Protein AF-0000000066293854 (afdb_homodimer)

Sequence (196 aa):
MNIKKFQIDGIMNQIQALEYANKMMSTNWGIYTNEPGFQFCDMEFTKKLVGKDYVCPFSSPVNGMLKPALRDLYIAMNEEMIKELKRQLKVIQFGQGNMNIKKFQIDGIMNQIQALEYANKMMSTNWGIYTNEPGFQFCDMEFTKKLVGKDYVCPFSSPVNGMLKPALRDLYIAMNEEMIKELKRQLKVIQFGQGN

Organism: Enterobacteria phage T4 (NCBI:txid10665)

Foldseek 3Di:
DPPLVVLLVVLVVVLVVLVVVLVVCVVPLCVVCVVVLVVCQCDPVNCVVVVHNGDDCCDPPNPPVVSVVVSVVSNVVSVVVSVVSVVVSCCSVPVVPD/DPPLVVLLVVLVVVLVVLVVVLVVCVVPLCVVCVVVLVVCQCDPVNCVVVVHNGDDCCDPPNNPVVSVVVSVVSNVVSVVVSVVSVVVSVCSVPVVPD

InterPro domains:
  IPR059618 Bacteriophage T4 Y16C [PF26819] (1-95)

Nearest PDB structures (foldseek):
  6nct-assembly1_B  TM=2.834E-01  e=1.671E+00  Homo sapiens
  6nct-assembly1_B  TM=2.833E-01  e=1.552E+00  Homo sapiens

Structure (mmCIF, N/CA/C/O backbone):
data_AF-0000000066293854-model_v1
#
loop_
_entity.id
_entity.type
_entity.pdbx_description
1 polymer 'Uncharacterized 11.4 kDa protein in arn-motA intergenic region'
#
loop_
_atom_site.group_PDB
_atom_site.id
_atom_site.type_symbol
_atom_site.label_atom_id
_atom_site.label_alt_id
_atom_site.label_comp_id
_atom_site.label_asym_id
_atom_site.label_entity_id
_atom_site.label_seq_id
_atom_site.pdbx_PDB_ins_code
_atom_site.Cartn_x
_atom_site.Cartn_y
_atom_site.Cartn_z
_atom_site.occupancy
_atom_site.B_iso_or_equiv
_atom_site.auth_seq_id
_atom_site.auth_comp_id
_atom_site.auth_asym_id
_atom_site.auth_atom_id
_atom_site.pdbx_PDB_model_num
ATOM 1 N N . MET A 1 1 ? 11.406 31.328 8.156 1 59.72 1 MET A N 1
ATOM 2 C CA . MET A 1 1 ? 11.273 29.906 8.477 1 59.72 1 MET A CA 1
ATOM 3 C C . MET A 1 1 ? 12.43 29.094 7.891 1 59.72 1 MET A C 1
ATOM 5 O O . MET A 1 1 ? 12.812 29.312 6.738 1 59.72 1 MET A O 1
ATOM 9 N N . ASN A 1 2 ? 13.18 28.516 8.68 1 85.06 2 ASN A N 1
ATOM 10 C CA . ASN A 1 2 ? 14.383 27.781 8.328 1 85.06 2 ASN A CA 1
ATOM 11 C C . ASN A 1 2 ? 14.07 26.578 7.438 1 85.06 2 ASN A C 1
ATOM 13 O O . ASN A 1 2 ? 13.227 25.75 7.781 1 85.06 2 ASN A O 1
ATOM 17 N N . ILE A 1 3 ? 14.422 26.688 6.191 1 87.62 3 ILE A N 1
ATOM 18 C CA . ILE A 1 3 ? 14.164 25.703 5.152 1 87.62 3 ILE A CA 1
ATOM 19 C C . ILE A 1 3 ? 14.414 24.297 5.707 1 87.62 3 ILE A C 1
ATOM 21 O O . ILE A 1 3 ? 13.695 23.344 5.371 1 87.62 3 ILE A O 1
ATOM 25 N N . LYS A 1 4 ? 15.344 24.219 6.527 1 89.38 4 LYS A N 1
ATOM 26 C CA . LYS A 1 4 ? 15.664 22.938 7.117 1 89.38 4 LYS A CA 1
ATOM 27 C C . LYS A 1 4 ? 14.539 22.438 8.023 1 89.38 4 LYS A C 1
ATOM 29 O O . LYS A 1 4 ? 14.156 21.266 7.969 1 89.38 4 LYS A O 1
ATOM 34 N N . LYS A 1 5 ? 14.117 23.234 8.828 1 92.25 5 LYS A N 1
ATOM 35 C CA . LYS A 1 5 ? 13.016 22.875 9.719 1 92.25 5 LYS A CA 1
ATOM 36 C C . LYS A 1 5 ? 11.766 22.5 8.93 1 92.25 5 LYS A C 1
ATOM 38 O O . LYS A 1 5 ? 11.055 21.562 9.297 1 92.25 5 LYS A O 1
ATOM 43 N N . PHE A 1 6 ? 11.523 23.266 7.883 1 93.44 6 PHE A N 1
ATOM 44 C CA . PHE A 1 6 ? 10.367 23 7.039 1 93.44 6 PHE A CA 1
ATOM 45 C C . PHE A 1 6 ? 10.469 21.609 6.418 1 93.44 6 PHE A C 1
ATOM 47 O O . PHE A 1 6 ? 9.477 20.875 6.375 1 93.44 6 PHE A O 1
ATOM 54 N N . GLN A 1 7 ? 11.641 21.203 5.91 1 94.19 7 GLN A N 1
ATOM 55 C CA . GLN A 1 7 ? 11.867 19.891 5.32 1 94.19 7 GLN A CA 1
ATOM 56 C C . GLN A 1 7 ? 11.68 18.781 6.355 1 94.19 7 GLN A C 1
ATOM 58 O O . GLN A 1 7 ? 11.039 17.766 6.078 1 94.19 7 GLN A O 1
ATOM 63 N N . ILE A 1 8 ? 12.172 19.016 7.488 1 96.19 8 ILE A N 1
ATOM 64 C CA . ILE A 1 8 ? 12.07 18.047 8.57 1 96.19 8 ILE A CA 1
ATOM 65 C C . ILE A 1 8 ? 10.602 17.859 8.953 1 96.19 8 ILE A C 1
ATOM 67 O O . ILE A 1 8 ? 10.125 16.734 9.086 1 96.19 8 ILE A O 1
ATOM 71 N N . ASP A 1 9 ? 9.898 18.938 9.078 1 95.69 9 ASP A N 1
ATOM 72 C CA . ASP A 1 9 ? 8.484 18.859 9.438 1 95.69 9 ASP A CA 1
ATOM 73 C C . ASP A 1 9 ? 7.688 18.125 8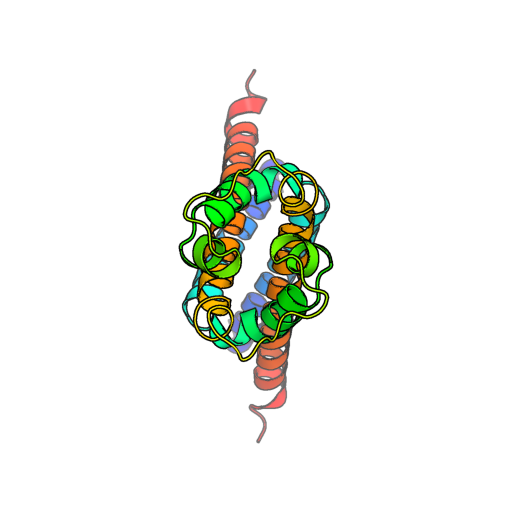.375 1 95.69 9 ASP A C 1
ATOM 75 O O . ASP A 1 9 ? 6.785 17.344 8.695 1 95.69 9 ASP A O 1
ATOM 79 N N . GLY A 1 10 ? 8 18.359 7.148 1 96.38 10 GLY A N 1
ATOM 80 C CA . GLY A 1 10 ? 7.332 17.688 6.051 1 96.38 10 GLY A CA 1
ATOM 81 C C . GLY A 1 10 ? 7.523 16.188 6.074 1 96.38 10 GLY A C 1
ATOM 82 O O . GLY A 1 10 ? 6.566 15.422 5.898 1 96.38 10 GLY A O 1
ATOM 83 N N . ILE A 1 11 ? 8.758 15.828 6.328 1 97.88 11 ILE A N 1
ATOM 84 C CA . ILE A 1 11 ? 9.07 14.406 6.355 1 97.88 11 ILE A CA 1
ATOM 85 C C . ILE A 1 11 ? 8.406 13.75 7.57 1 97.88 11 ILE A C 1
ATOM 87 O O . ILE A 1 11 ? 7.828 12.672 7.461 1 97.88 11 ILE A O 1
ATOM 91 N N . MET A 1 12 ? 8.461 14.406 8.688 1 98.12 12 MET A N 1
ATOM 92 C CA . MET A 1 12 ? 7.859 13.867 9.898 1 98.12 12 MET A CA 1
ATOM 93 C C . MET A 1 12 ? 6.348 13.719 9.742 1 98.12 12 MET A C 1
ATOM 95 O O . MET A 1 12 ? 5.766 12.727 10.18 1 98.12 12 MET A O 1
ATOM 99 N N . ASN A 1 13 ? 5.777 14.719 9.125 1 97.81 13 ASN A N 1
ATOM 100 C CA . ASN A 1 13 ? 4.344 14.641 8.867 1 97.81 13 ASN A CA 1
ATOM 101 C C . ASN A 1 13 ? 4 13.477 7.945 1 97.81 13 ASN A C 1
ATOM 103 O O . ASN A 1 13 ? 2.986 12.805 8.141 1 97.81 13 ASN A O 1
ATOM 107 N N . GLN A 1 14 ? 4.824 13.25 6.961 1 98.75 14 GLN A N 1
ATOM 108 C CA . GLN A 1 14 ? 4.598 12.141 6.039 1 98.75 14 GLN A CA 1
ATOM 109 C C . GLN A 1 14 ? 4.719 10.797 6.75 1 98.75 14 GLN A C 1
ATOM 111 O O . GLN A 1 14 ? 3.939 9.883 6.492 1 98.75 14 GLN A O 1
ATOM 116 N N . ILE A 1 15 ? 5.668 10.672 7.57 1 98.81 15 ILE A N 1
ATOM 117 C CA . ILE A 1 15 ? 5.836 9.445 8.336 1 98.81 15 ILE A CA 1
ATOM 118 C C . ILE A 1 15 ? 4.594 9.188 9.188 1 98.81 15 ILE A C 1
ATOM 120 O O . ILE A 1 15 ? 4.051 8.078 9.188 1 98.81 15 ILE A O 1
ATOM 124 N N . GLN A 1 16 ? 4.137 10.188 9.82 1 98.75 16 GLN A N 1
ATOM 125 C CA . GLN A 1 16 ? 2.949 10.047 10.656 1 98.75 16 GLN A CA 1
ATOM 126 C C . GLN A 1 16 ? 1.733 9.656 9.82 1 98.75 16 GLN A C 1
ATOM 128 O O . GLN A 1 16 ? 0.91 8.844 10.258 1 98.75 16 GLN A O 1
ATOM 133 N N . ALA A 1 17 ? 1.596 10.211 8.719 1 98.81 17 ALA A N 1
ATOM 134 C CA . ALA A 1 17 ? 0.469 9.914 7.836 1 98.81 17 ALA A CA 1
ATOM 135 C C . ALA A 1 17 ? 0.518 8.461 7.355 1 98.81 17 ALA A C 1
ATOM 137 O O . ALA A 1 17 ? -0.52 7.809 7.234 1 98.81 17 ALA A O 1
ATOM 138 N N . LEU A 1 18 ? 1.734 8.016 7.035 1 98.94 18 LEU A N 1
ATOM 139 C CA . LEU A 1 18 ? 1.87 6.629 6.609 1 98.94 18 LEU A CA 1
ATOM 140 C C . LEU A 1 18 ? 1.553 5.676 7.754 1 98.94 18 LEU A C 1
ATOM 142 O O . LEU A 1 18 ? 0.953 4.617 7.539 1 98.94 18 LEU A O 1
ATOM 146 N N . GLU A 1 19 ? 1.934 6.055 8.922 1 98.88 19 GLU A N 1
ATOM 147 C CA . GLU A 1 19 ? 1.576 5.25 10.086 1 98.88 19 GLU A CA 1
ATOM 148 C C . GLU A 1 19 ? 0.064 5.219 10.289 1 98.88 19 GLU A C 1
ATOM 150 O O . GLU A 1 19 ? -0.499 4.176 10.641 1 98.88 19 GLU A O 1
ATOM 155 N N . TYR A 1 20 ? -0.528 6.324 10.133 1 98.75 20 TYR A N 1
ATOM 156 C CA . TYR A 1 20 ? -1.981 6.355 10.25 1 98.75 20 TYR A CA 1
ATOM 157 C C . TYR A 1 20 ? -2.633 5.539 9.141 1 98.75 20 TYR A C 1
ATOM 159 O O . TYR A 1 20 ? -3.641 4.867 9.367 1 98.75 20 TYR A O 1
ATOM 167 N N . ALA A 1 21 ? -2.096 5.566 7.922 1 98.88 21 ALA A N 1
ATOM 168 C CA . ALA A 1 21 ? -2.605 4.738 6.832 1 98.88 21 ALA A CA 1
ATOM 169 C C . ALA A 1 21 ? -2.516 3.256 7.176 1 98.88 21 ALA A C 1
ATOM 171 O O . ALA A 1 21 ? -3.412 2.479 6.844 1 98.88 21 ALA A O 1
ATOM 172 N N . ASN A 1 22 ? -1.422 2.875 7.812 1 98.94 22 ASN A N 1
ATOM 173 C CA . ASN A 1 22 ? -1.305 1.5 8.289 1 98.94 22 ASN A CA 1
ATOM 174 C C . ASN A 1 22 ? -2.434 1.139 9.25 1 98.94 22 ASN A C 1
ATOM 176 O O . ASN A 1 22 ? -2.984 0.038 9.18 1 98.94 22 ASN A O 1
ATOM 180 N N . LYS A 1 23 ? -2.73 2.059 10.141 1 98.81 23 LYS A N 1
ATOM 181 C CA . LYS A 1 23 ? -3.828 1.835 11.078 1 98.81 23 LYS A CA 1
ATOM 182 C C . LYS A 1 23 ? -5.16 1.714 10.344 1 98.81 23 LYS A C 1
ATOM 184 O O . LYS A 1 23 ? -5.965 0.829 10.648 1 98.81 23 LYS A O 1
ATOM 189 N N . MET A 1 24 ? -5.414 2.627 9.383 1 98.44 24 MET A N 1
ATOM 190 C CA . MET A 1 24 ? -6.625 2.545 8.57 1 98.44 24 MET A CA 1
ATOM 191 C C . MET A 1 24 ? -6.73 1.184 7.891 1 98.44 24 MET A C 1
ATOM 193 O O . MET A 1 24 ? -7.781 0.539 7.941 1 98.44 24 MET A O 1
ATOM 197 N N . MET A 1 25 ? -5.625 0.772 7.309 1 98.81 25 MET A N 1
ATOM 198 C CA . MET A 1 25 ? -5.602 -0.505 6.598 1 98.81 25 MET A CA 1
ATOM 199 C C . MET A 1 25 ? -5.859 -1.663 7.559 1 98.81 25 MET A C 1
ATOM 201 O O . MET A 1 25 ? -6.672 -2.545 7.27 1 98.81 25 MET A O 1
ATOM 205 N N . SER A 1 26 ? -5.266 -1.638 8.688 1 98.56 26 SER A N 1
ATOM 206 C CA . SER A 1 26 ? -5.402 -2.727 9.648 1 98.56 26 SER A CA 1
ATOM 207 C C . SER A 1 26 ? -6.84 -2.852 10.141 1 98.56 26 SER A C 1
ATOM 209 O O . SER A 1 26 ? -7.324 -3.959 10.383 1 98.56 26 SER A O 1
ATOM 211 N N . THR A 1 27 ? -7.496 -1.746 10.188 1 97.81 27 THR A N 1
ATOM 212 C CA . THR A 1 27 ? -8.82 -1.734 10.797 1 97.81 27 THR A CA 1
ATOM 213 C C . THR A 1 27 ? -9.898 -2.041 9.758 1 97.81 27 THR A C 1
ATOM 215 O O . THR A 1 27 ? -10.914 -2.66 10.078 1 97.81 27 THR A O 1
ATOM 218 N N . ASN A 1 28 ? -9.688 -1.622 8.547 1 97.81 28 ASN A N 1
ATOM 219 C CA . ASN A 1 28 ? -10.734 -1.753 7.531 1 97.81 28 ASN A CA 1
ATOM 220 C C . ASN A 1 28 ? -10.172 -2.299 6.219 1 97.81 28 ASN A C 1
ATOM 222 O O . ASN A 1 28 ? -10.469 -1.765 5.148 1 97.81 28 ASN A O 1
ATOM 226 N N . TRP A 1 29 ? -9.344 -3.311 6.359 1 97.94 29 TRP A N 1
ATOM 227 C CA . TRP A 1 29 ? -8.672 -3.861 5.188 1 97.94 29 TRP A CA 1
ATOM 228 C C . TRP A 1 29 ? -9.68 -4.406 4.184 1 97.94 29 TRP A C 1
ATOM 230 O O . TRP A 1 29 ? -9.445 -4.348 2.971 1 97.94 29 TRP A O 1
ATOM 240 N N . GLY A 1 30 ? -10.789 -5.004 4.633 1 97.5 30 GLY A N 1
ATOM 241 C CA . GLY A 1 30 ? -11.797 -5.547 3.734 1 97.5 30 GLY A CA 1
ATOM 242 C C . GLY A 1 30 ? -12.305 -4.535 2.727 1 97.5 30 GLY A C 1
ATOM 243 O O . GLY A 1 30 ? -12.562 -4.875 1.57 1 97.5 30 GLY A O 1
ATOM 244 N N . ILE A 1 31 ? -12.406 -3.318 3.133 1 97.88 31 ILE A N 1
ATOM 245 C CA . ILE A 1 31 ? -12.914 -2.24 2.291 1 97.88 31 ILE A CA 1
ATOM 246 C C . ILE A 1 31 ? -11.82 -1.772 1.337 1 97.88 31 ILE A C 1
ATOM 248 O O . ILE A 1 31 ? -12.039 -1.671 0.128 1 97.88 31 ILE A O 1
ATOM 252 N N . TYR A 1 32 ? -10.641 -1.615 1.793 1 98.62 32 TYR A N 1
ATOM 253 C CA . TYR A 1 32 ? -9.578 -0.956 1.039 1 98.62 32 TYR A CA 1
ATOM 254 C C . TYR A 1 32 ? -8.938 -1.92 0.052 1 98.62 32 TYR A C 1
ATOM 256 O O . TYR A 1 32 ? -8.289 -1.494 -0.908 1 98.62 32 TYR A O 1
ATOM 264 N N . THR A 1 33 ? -9.148 -3.227 0.315 1 98.81 33 THR A N 1
ATOM 265 C CA . THR A 1 33 ? -8.508 -4.203 -0.556 1 98.81 33 THR A CA 1
ATOM 266 C C . THR A 1 33 ? -9.516 -4.828 -1.509 1 98.81 33 THR A C 1
ATOM 268 O O . THR A 1 33 ? -9.156 -5.645 -2.361 1 98.81 33 THR A O 1
ATOM 271 N N . ASN A 1 34 ? -10.742 -4.363 -1.417 1 98.5 34 ASN A N 1
ATOM 272 C CA . ASN A 1 34 ? -11.773 -5.016 -2.223 1 98.5 34 ASN A CA 1
ATOM 273 C C . ASN A 1 34 ? -11.516 -4.828 -3.715 1 98.5 34 ASN A C 1
ATOM 275 O O . ASN A 1 34 ? -11.258 -5.793 -4.434 1 98.5 34 ASN A O 1
ATOM 279 N N . GLU A 1 35 ? -11.547 -3.611 -4.168 1 98.5 35 GLU A N 1
ATOM 280 C CA . GLU A 1 35 ? -11.312 -3.34 -5.582 1 98.5 35 GLU A CA 1
ATOM 281 C C . GLU A 1 35 ? -9.906 -3.756 -6 1 98.5 35 GLU A C 1
ATOM 283 O O . GLU A 1 35 ? -9.727 -4.395 -7.043 1 98.5 35 GLU A O 1
ATOM 288 N N . PRO A 1 36 ? -8.906 -3.514 -5.234 1 98.88 36 PRO A N 1
ATOM 289 C CA . PRO A 1 36 ? -7.562 -3.992 -5.566 1 98.88 36 PRO A CA 1
ATOM 290 C C . PRO A 1 36 ? -7.484 -5.512 -5.66 1 98.88 36 PRO A C 1
ATOM 292 O O . PRO A 1 36 ? -6.703 -6.047 -6.449 1 98.88 36 PRO A O 1
ATOM 295 N N . GLY A 1 37 ? -8.25 -6.18 -4.844 1 98.75 37 GLY A N 1
ATOM 296 C CA . GLY A 1 37 ? -8.312 -7.625 -4.969 1 98.75 37 GLY A CA 1
ATOM 297 C C . GLY A 1 37 ? -8.797 -8.086 -6.332 1 98.75 37 GLY A C 1
ATOM 298 O O . GLY A 1 37 ? -8.219 -9 -6.922 1 98.75 37 GLY A O 1
ATOM 299 N N . PHE A 1 38 ? -9.867 -7.461 -6.773 1 98.75 38 PHE A N 1
ATOM 300 C CA . PHE A 1 38 ? -10.359 -7.781 -8.109 1 98.75 38 PHE A CA 1
ATOM 301 C C . PHE A 1 38 ? -9.312 -7.438 -9.164 1 98.75 38 PHE A C 1
ATOM 303 O O . PHE A 1 38 ? -9.148 -8.172 -10.141 1 98.75 38 PHE A O 1
ATOM 310 N N . GLN A 1 39 ? -8.656 -6.352 -9 1 98.88 39 GLN A N 1
ATOM 311 C CA . GLN A 1 39 ? -7.594 -5.961 -9.922 1 98.88 39 GLN A CA 1
ATOM 312 C C . GLN A 1 39 ? -6.484 -7.008 -9.961 1 98.88 39 GLN A C 1
ATOM 314 O O . GLN A 1 39 ? -5.984 -7.352 -11.039 1 98.88 39 GLN A O 1
ATOM 319 N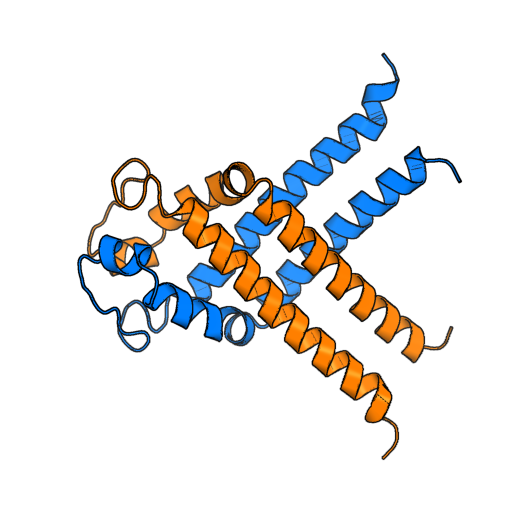 N . PHE A 1 40 ? -6.098 -7.504 -8.789 1 98.88 40 PHE A N 1
ATOM 320 C CA . PHE A 1 40 ? -5.078 -8.539 -8.711 1 98.88 40 PHE A CA 1
ATOM 321 C C . PHE A 1 40 ? -5.441 -9.734 -9.586 1 98.88 40 PHE A C 1
ATOM 323 O O . PHE A 1 40 ? -4.598 -10.258 -10.312 1 98.88 40 PHE A O 1
ATOM 330 N N . CYS A 1 41 ? -6.695 -10.109 -9.539 1 98.81 41 CYS A N 1
ATOM 331 C CA . CYS A 1 41 ? -7.137 -11.289 -10.273 1 98.81 41 CYS A CA 1
ATOM 332 C C . CYS A 1 41 ? -7.109 -11.031 -11.781 1 98.81 41 CYS A C 1
ATOM 334 O O . CYS A 1 41 ? -6.977 -11.969 -12.57 1 98.81 41 CYS A O 1
ATOM 336 N N . ASP A 1 42 ? -7.195 -9.82 -12.133 1 98.56 42 ASP A N 1
ATOM 337 C CA . ASP A 1 42 ? -7.297 -9.477 -13.547 1 98.56 42 ASP A CA 1
ATOM 338 C C . ASP A 1 42 ? -5.934 -9.125 -14.133 1 98.56 42 ASP A C 1
ATOM 340 O O . ASP A 1 42 ? -5.793 -8.953 -15.344 1 98.56 42 ASP A O 1
ATOM 344 N N . MET A 1 43 ? -4.961 -9.094 -13.359 1 98.62 43 MET A N 1
ATOM 345 C CA . MET A 1 43 ? -3.637 -8.68 -13.82 1 98.62 43 MET A CA 1
ATOM 346 C C . MET A 1 43 ? -2.994 -9.773 -14.672 1 98.62 43 MET A C 1
ATOM 348 O O . MET A 1 43 ? -3.133 -10.961 -14.375 1 98.62 43 MET A O 1
ATOM 352 N N . GLU A 1 44 ? -2.234 -9.266 -15.641 1 98.38 44 GLU A N 1
ATOM 353 C CA . GLU A 1 44 ? -1.434 -10.195 -16.438 1 98.38 44 GLU A CA 1
ATOM 354 C C . GLU A 1 44 ? -0.473 -10.992 -15.547 1 98.38 44 GLU A C 1
ATOM 356 O O . GLU A 1 44 ? -0.295 -12.195 -15.734 1 98.38 44 GLU A O 1
ATOM 361 N N . PHE A 1 45 ? 0.078 -10.383 -14.578 1 98.75 45 PHE A N 1
ATOM 362 C CA . PHE A 1 45 ? 0.983 -11.039 -13.648 1 98.75 45 PHE A CA 1
ATOM 363 C C . PHE A 1 45 ? 0.316 -12.25 -13.008 1 98.75 45 PHE A C 1
ATOM 365 O O . PHE A 1 45 ? 0.889 -13.344 -12.992 1 98.75 45 PHE A O 1
ATOM 372 N N . THR A 1 46 ? -0.871 -11.992 -12.508 1 98.75 46 THR A N 1
ATOM 373 C CA . THR A 1 46 ? -1.547 -13.055 -11.766 1 98.75 46 THR A CA 1
ATOM 374 C C . THR A 1 46 ? -1.884 -14.227 -12.68 1 98.75 46 THR A C 1
ATOM 376 O O . THR A 1 46 ? -1.705 -15.383 -12.305 1 98.75 46 THR A O 1
ATOM 379 N N . LYS A 1 47 ? -2.361 -13.867 -13.852 1 98.44 47 LYS A N 1
ATOM 380 C CA . LYS A 1 47 ? -2.705 -14.914 -14.812 1 98.44 47 LYS A CA 1
ATOM 381 C C . LYS A 1 47 ? -1.48 -15.742 -15.18 1 98.44 47 LYS A C 1
ATOM 383 O O . LYS A 1 47 ? -1.543 -16.969 -15.203 1 98.44 47 LYS A O 1
ATOM 388 N N . LYS A 1 48 ? -0.373 -15.117 -15.391 1 98.31 48 LYS A N 1
ATOM 389 C CA . LYS A 1 48 ? 0.862 -15.82 -15.711 1 98.31 48 LYS A CA 1
ATOM 390 C C . LYS A 1 48 ? 1.363 -16.625 -14.516 1 98.31 48 LYS A C 1
ATOM 392 O O . LYS A 1 48 ? 1.898 -17.719 -14.672 1 98.31 48 LYS A O 1
ATOM 397 N N . LEU A 1 49 ? 1.224 -16.062 -13.383 1 98.06 49 LEU A N 1
ATOM 398 C CA . LEU A 1 49 ? 1.683 -16.703 -12.156 1 98.06 49 LEU A CA 1
ATOM 399 C C . LEU A 1 49 ? 0.961 -18.031 -11.945 1 98.06 49 LEU A C 1
ATOM 401 O O . LEU A 1 49 ? 1.583 -19.031 -11.562 1 98.06 49 LEU A O 1
ATOM 405 N N . VAL A 1 50 ? -0.355 -18 -12.219 1 97.25 50 VAL A N 1
ATOM 406 C CA . VAL A 1 50 ? -1.162 -19.188 -11.961 1 97.25 50 VAL A CA 1
ATOM 407 C C . VAL A 1 50 ? -1.186 -20.078 -13.211 1 97.25 50 VAL A C 1
ATOM 409 O O . VAL A 1 50 ? -1.585 -21.25 -13.141 1 97.25 50 VAL A O 1
ATOM 412 N N . GLY A 1 51 ? -0.813 -19.562 -14.367 1 96.38 51 GLY A N 1
ATOM 413 C CA . GLY A 1 51 ? -0.829 -20.312 -15.617 1 96.38 51 GLY A CA 1
ATOM 414 C C . GLY A 1 51 ? -2.219 -20.453 -16.219 1 96.38 51 GLY A C 1
ATOM 415 O O . GLY A 1 51 ? -2.543 -21.484 -16.812 1 96.38 51 GLY A O 1
ATOM 416 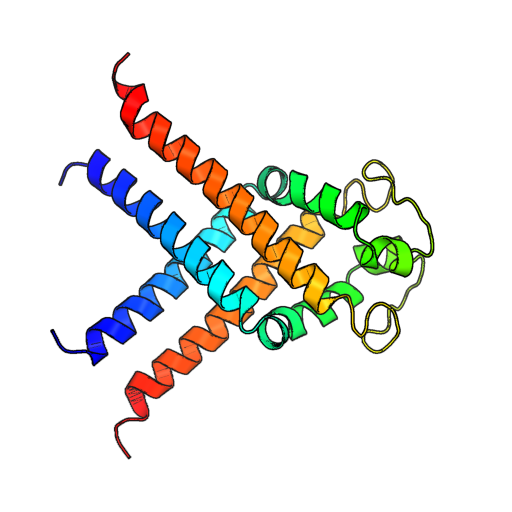N N . LYS A 1 52 ? -3.111 -19.516 -15.922 1 97 52 LYS A N 1
ATOM 417 C CA . LYS A 1 52 ? -4.48 -19.5 -16.422 1 97 52 LYS A CA 1
ATOM 418 C C . LYS A 1 52 ? -4.859 -18.125 -16.969 1 97 52 LYS A C 1
ATOM 420 O O . LYS A 1 52 ? -4.332 -17.109 -16.531 1 97 52 LYS A O 1
ATOM 425 N N . ASP A 1 53 ? -5.836 -18.109 -17.828 1 97.06 53 ASP A N 1
ATOM 426 C CA . ASP A 1 53 ? -6.273 -16.859 -18.422 1 97.06 53 ASP A CA 1
ATOM 427 C C . ASP A 1 53 ? -7.312 -16.156 -17.547 1 97.06 53 ASP A C 1
ATOM 429 O O . ASP A 1 53 ? -7.656 -15 -17.781 1 97.06 53 ASP A O 1
ATOM 433 N N . TYR A 1 54 ? -7.762 -16.891 -16.641 1 97.56 54 TYR A N 1
ATOM 434 C CA . TYR A 1 54 ? -8.789 -16.359 -15.742 1 97.56 54 TYR A CA 1
ATOM 435 C C . TYR A 1 54 ? -8.539 -16.812 -14.305 1 97.56 54 TYR A C 1
ATOM 437 O O . TYR A 1 54 ? -8.266 -18 -14.055 1 97.56 54 TYR A O 1
ATOM 445 N N . VAL A 1 55 ? -8.508 -15.867 -13.438 1 97.62 55 VAL A N 1
ATOM 446 C CA . VAL A 1 55 ? -8.422 -16.141 -12 1 97.62 55 VAL A CA 1
ATOM 447 C C . VAL A 1 55 ? -9.719 -15.703 -11.312 1 97.62 55 VAL A C 1
ATOM 449 O O . VAL A 1 55 ? -10.047 -14.516 -11.281 1 97.62 55 VAL A O 1
ATOM 452 N N . CYS A 1 56 ? -10.445 -16.594 -10.742 1 97.75 56 CYS A N 1
ATOM 453 C CA . CYS A 1 56 ? -11.734 -16.312 -10.125 1 97.75 56 CYS A CA 1
ATOM 454 C C . CYS A 1 56 ? -11.555 -15.68 -8.75 1 97.75 56 CYS A C 1
ATOM 456 O O . CYS A 1 56 ? -10.953 -16.281 -7.855 1 97.75 56 CYS A O 1
ATOM 458 N N . PRO A 1 57 ? -12.102 -14.508 -8.562 1 97.62 57 PRO A N 1
ATOM 459 C CA . PRO A 1 57 ? -11.922 -13.836 -7.27 1 97.62 57 PRO A CA 1
ATOM 460 C C . PRO A 1 57 ? -12.734 -14.492 -6.152 1 97.62 57 PRO A C 1
ATOM 462 O O . PRO A 1 57 ? -12.539 -14.172 -4.977 1 97.62 57 PRO A O 1
ATOM 465 N N . PHE A 1 58 ? -13.562 -15.391 -6.492 1 97.75 58 PHE A N 1
ATOM 466 C CA . PHE A 1 58 ? -14.508 -15.93 -5.52 1 97.75 58 PHE A CA 1
ATOM 467 C C . PHE A 1 58 ? -14.133 -17.344 -5.121 1 97.75 58 PHE A C 1
ATOM 469 O O . PHE A 1 58 ? -14.828 -17.984 -4.32 1 97.75 58 PHE A O 1
ATOM 476 N N . SER A 1 59 ? -13.023 -17.812 -5.688 1 96.69 59 SER A N 1
ATOM 477 C CA . SER A 1 59 ? -12.602 -19.172 -5.375 1 96.69 59 SER A CA 1
ATOM 478 C C . SER A 1 59 ? -11.383 -19.172 -4.453 1 96.69 59 SER A C 1
ATOM 480 O O . SER A 1 59 ? -10.625 -18.203 -4.422 1 96.69 59 SER A O 1
ATOM 482 N N . SER A 1 60 ? -11.242 -20.406 -3.787 1 95.56 60 SER A N 1
ATOM 483 C CA . SER A 1 60 ? -10.047 -20.578 -2.969 1 95.56 60 SER A CA 1
ATOM 484 C C . SER A 1 60 ? -8.82 -20.844 -3.834 1 95.56 60 SER A C 1
ATOM 486 O O . SER A 1 60 ? -8.906 -21.531 -4.852 1 95.56 60 SER A O 1
ATOM 488 N N . PRO A 1 61 ? -7.66 -20.172 -3.395 1 97.62 61 PRO A N 1
ATOM 489 C CA . PRO A 1 61 ? -7.398 -19.453 -2.145 1 97.62 61 PRO A CA 1
ATOM 490 C C . PRO A 1 61 ? -7.645 -17.953 -2.266 1 97.62 61 PRO A C 1
ATOM 492 O O . PRO A 1 61 ? -7.516 -17.219 -1.28 1 97.62 61 PRO A O 1
ATOM 495 N N . VAL A 1 62 ? -8.055 -17.531 -3.422 1 97.75 62 VAL A N 1
ATOM 496 C CA . VAL A 1 62 ? -8.25 -16.109 -3.621 1 97.75 62 VAL A CA 1
ATOM 497 C C . VAL A 1 62 ? -9.273 -15.578 -2.617 1 97.75 62 VAL A C 1
ATOM 499 O O . VAL A 1 62 ? -8.977 -14.656 -1.852 1 97.75 62 VAL A O 1
ATOM 502 N N . ASN A 1 63 ? -10.375 -16.219 -2.754 1 96.44 63 ASN A N 1
ATOM 503 C CA . ASN A 1 63 ? -11.383 -15.875 -1.757 1 96.44 63 ASN A CA 1
ATOM 504 C C . ASN A 1 63 ? -10.938 -16.266 -0.35 1 96.44 63 ASN A C 1
ATOM 506 O O . ASN A 1 63 ? -10.602 -17.422 -0.1 1 96.44 63 ASN A O 1
ATOM 510 N N . GLY A 1 64 ? -10.82 -15.344 0.535 1 96.12 64 GLY A N 1
ATOM 511 C CA . GLY A 1 64 ? -10.453 -15.641 1.91 1 96.12 64 GLY A CA 1
ATOM 512 C C . GLY A 1 64 ? -9.039 -15.234 2.254 1 96.12 64 GLY A C 1
ATOM 513 O O . GLY A 1 64 ? -8.75 -14.867 3.395 1 96.12 64 GLY A O 1
ATOM 514 N N . MET A 1 65 ? -8.047 -15.266 1.319 1 98.5 65 MET A N 1
ATOM 515 C CA . MET A 1 65 ? -6.652 -15.07 1.713 1 98.5 65 MET A CA 1
ATOM 516 C C . MET A 1 65 ? -6.051 -13.859 1.007 1 98.5 65 MET A C 1
ATOM 518 O O . MET A 1 65 ? -5.062 -13.297 1.473 1 98.5 65 MET A O 1
ATOM 522 N N . LEU A 1 66 ? -6.645 -13.516 -0.141 1 98.69 66 LEU A N 1
ATOM 523 C CA . LEU A 1 66 ? -6.035 -12.461 -0.949 1 98.69 66 LEU A CA 1
ATOM 524 C C . LEU A 1 66 ? -6.098 -11.117 -0.23 1 98.69 66 LEU A C 1
ATOM 526 O O . LEU A 1 66 ? -5.094 -10.406 -0.149 1 98.69 66 LEU A O 1
ATOM 530 N N . L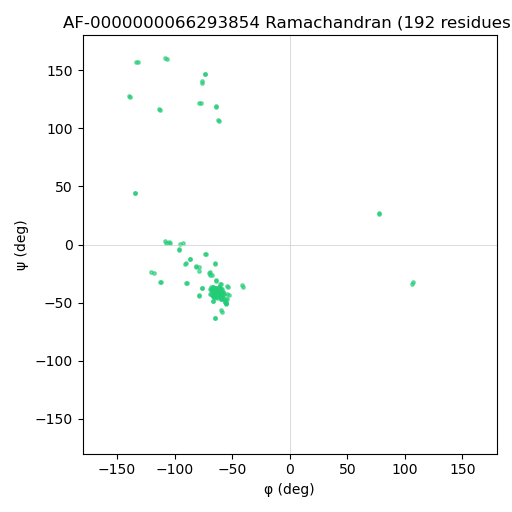YS A 1 67 ? -7.281 -10.836 0.355 1 98.56 67 LYS A N 1
ATOM 531 C CA . LYS A 1 67 ? -7.449 -9.516 0.954 1 98.56 67 LYS A CA 1
ATOM 532 C C . LYS A 1 67 ? -6.543 -9.336 2.17 1 98.56 67 LYS A C 1
ATOM 534 O O . LYS A 1 67 ? -5.84 -8.336 2.289 1 98.56 67 LYS A O 1
ATOM 539 N N . PRO A 1 68 ? -6.434 -10.297 3.061 1 98.56 68 PRO A N 1
ATOM 540 C CA . PRO A 1 68 ? -5.441 -10.188 4.133 1 98.56 68 PRO A CA 1
ATOM 541 C C . PRO A 1 68 ? -4.012 -10.102 3.607 1 98.56 68 PRO A C 1
ATOM 543 O O . PRO A 1 68 ? -3.176 -9.398 4.188 1 98.56 68 PRO A O 1
ATOM 546 N N . ALA A 1 69 ? -3.678 -10.812 2.553 1 98.81 69 ALA A N 1
ATOM 547 C CA . ALA A 1 69 ? -2.344 -10.75 1.958 1 98.81 69 ALA A CA 1
ATOM 548 C C . ALA A 1 69 ? -2.031 -9.344 1.452 1 98.81 69 ALA A C 1
ATOM 550 O O . ALA A 1 69 ? -0.929 -8.836 1.666 1 98.81 69 ALA A O 1
ATOM 551 N N . LEU A 1 70 ? -3.047 -8.773 0.786 1 98.94 70 LEU A N 1
ATOM 552 C CA . LEU A 1 70 ? -2.867 -7.418 0.286 1 98.94 70 LEU A CA 1
ATOM 553 C C . LEU A 1 70 ? -2.686 -6.434 1.437 1 98.94 70 LEU A C 1
ATOM 555 O O . LEU A 1 70 ? -1.883 -5.504 1.344 1 98.94 70 LEU A O 1
ATOM 559 N N . ARG A 1 71 ? -3.422 -6.629 2.518 1 98.94 71 ARG A N 1
ATOM 560 C CA . ARG A 1 71 ? -3.248 -5.82 3.721 1 98.94 71 ARG A CA 1
ATOM 561 C C . ARG A 1 71 ? -1.802 -5.863 4.203 1 98.94 71 ARG A C 1
ATOM 563 O O . ARG A 1 71 ? -1.193 -4.82 4.453 1 98.94 71 ARG A O 1
ATOM 570 N N . ASP A 1 72 ? -1.315 -7.012 4.34 1 98.94 72 ASP A N 1
ATOM 571 C CA . ASP A 1 72 ? 0.032 -7.195 4.871 1 98.94 72 ASP A CA 1
ATOM 572 C C . ASP A 1 72 ? 1.076 -6.578 3.941 1 98.94 72 ASP A C 1
ATOM 574 O O . ASP A 1 72 ? 2.047 -5.977 4.402 1 98.94 72 ASP A O 1
ATOM 578 N N . LEU A 1 73 ? 0.86 -6.773 2.678 1 98.94 73 LEU A N 1
ATOM 579 C CA . LEU A 1 73 ? 1.804 -6.227 1.707 1 98.94 73 LEU A CA 1
ATOM 580 C C . LEU A 1 73 ? 1.759 -4.703 1.701 1 98.94 73 LEU A C 1
ATOM 582 O O . LEU A 1 73 ? 2.797 -4.047 1.582 1 98.94 73 LEU A O 1
ATOM 586 N N . TYR A 1 74 ? 0.563 -4.094 1.823 1 98.94 74 TYR A N 1
ATOM 587 C CA . TYR A 1 74 ? 0.417 -2.646 1.918 1 98.94 74 TYR A CA 1
ATOM 588 C C . TYR A 1 74 ? 1.203 -2.094 3.102 1 98.94 74 TYR A C 1
ATOM 590 O O . TYR A 1 74 ? 1.94 -1.116 2.965 1 98.94 74 TYR A O 1
ATOM 598 N N . ILE A 1 75 ? 1.054 -2.725 4.215 1 98.94 75 ILE A N 1
ATOM 599 C CA . ILE A 1 75 ? 1.729 -2.289 5.434 1 98.94 75 ILE A CA 1
ATOM 600 C C . ILE A 1 75 ? 3.24 -2.43 5.262 1 98.94 75 ILE A C 1
ATOM 602 O O . ILE A 1 75 ? 4 -1.542 5.656 1 98.94 75 ILE A O 1
ATOM 606 N N . ALA A 1 76 ? 3.672 -3.51 4.688 1 98.94 76 ALA A N 1
ATOM 607 C CA . ALA A 1 76 ? 5.098 -3.727 4.449 1 98.94 76 ALA A CA 1
ATOM 608 C C . ALA A 1 76 ? 5.672 -2.643 3.543 1 98.94 76 ALA A C 1
ATOM 610 O O . ALA A 1 76 ? 6.785 -2.164 3.768 1 98.94 76 ALA A O 1
ATOM 611 N N . MET A 1 77 ? 4.914 -2.32 2.51 1 98.94 77 MET A N 1
ATOM 612 C CA . MET A 1 77 ? 5.398 -1.287 1.599 1 98.94 77 MET A CA 1
ATOM 613 C C . MET A 1 77 ? 5.445 0.071 2.291 1 98.94 77 MET A C 1
ATOM 615 O O . MET A 1 77 ? 6.379 0.845 2.088 1 98.94 77 MET A O 1
ATOM 619 N N . ASN A 1 78 ? 4.445 0.373 3.086 1 98.94 78 ASN A N 1
ATOM 620 C CA . ASN A 1 78 ? 4.504 1.593 3.883 1 98.94 78 ASN A CA 1
ATOM 621 C C . ASN A 1 78 ? 5.723 1.607 4.801 1 98.94 78 ASN A C 1
ATOM 623 O O . ASN A 1 78 ? 6.355 2.65 4.984 1 98.94 78 ASN A O 1
ATOM 627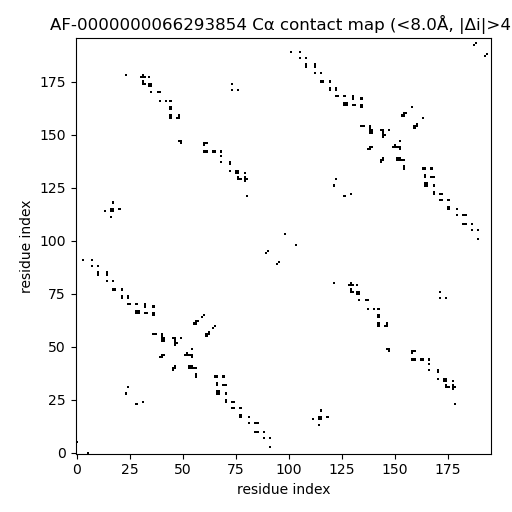 N N . GLU A 1 79 ? 6.039 0.506 5.398 1 98.88 79 GLU A N 1
ATOM 628 C CA . GLU A 1 79 ? 7.188 0.44 6.297 1 98.88 79 GLU A CA 1
ATOM 629 C C . GLU A 1 79 ? 8.484 0.716 5.547 1 98.88 79 GLU A C 1
ATOM 631 O O . GLU A 1 79 ? 9.398 1.346 6.086 1 98.88 79 GLU A O 1
ATOM 636 N N . GLU A 1 80 ? 8.609 0.248 4.34 1 98.88 80 GLU A N 1
ATOM 637 C CA . GLU A 1 80 ? 9.781 0.562 3.527 1 98.88 80 GLU A CA 1
ATOM 638 C C . GLU A 1 80 ? 9.867 2.059 3.242 1 98.88 80 GLU A C 1
ATOM 640 O O . GLU A 1 80 ? 10.953 2.637 3.264 1 98.88 80 GLU A O 1
ATOM 645 N N . MET A 1 81 ? 8.727 2.674 2.951 1 98.81 81 MET A N 1
ATOM 646 C CA . MET A 1 81 ? 8.703 4.113 2.709 1 98.81 81 MET A CA 1
ATOM 647 C C . MET A 1 81 ? 9.102 4.883 3.967 1 98.81 81 MET A C 1
ATOM 6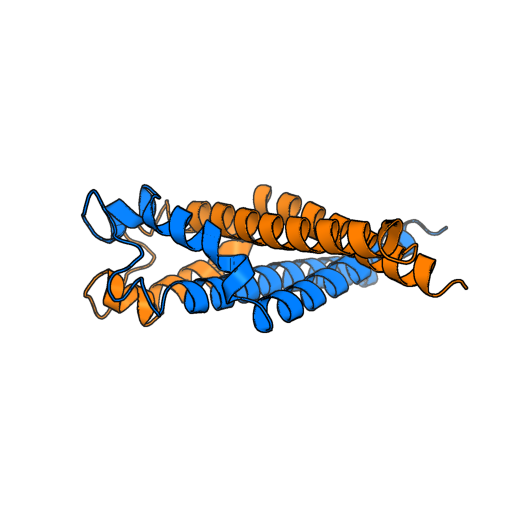49 O O . MET A 1 81 ? 9.867 5.844 3.895 1 98.81 81 MET A O 1
ATOM 653 N N . ILE A 1 82 ? 8.602 4.43 5.055 1 98.88 82 ILE A N 1
ATOM 654 C CA . ILE A 1 82 ? 8.906 5.07 6.328 1 98.88 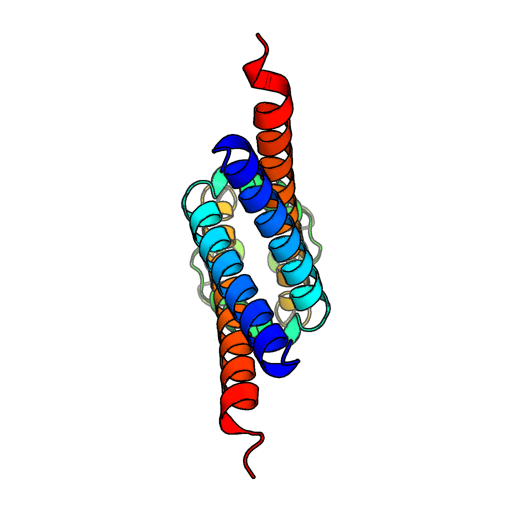82 ILE A CA 1
ATOM 655 C C . ILE A 1 82 ? 10.398 4.949 6.629 1 98.88 82 ILE A C 1
ATOM 657 O O . ILE A 1 82 ? 11.023 5.914 7.066 1 98.88 82 ILE A O 1
ATOM 661 N N . LYS A 1 83 ? 10.945 3.787 6.387 1 98.69 83 LYS A N 1
ATOM 662 C CA . LYS A 1 83 ? 12.383 3.586 6.574 1 98.69 83 LYS A CA 1
ATOM 663 C C . LYS A 1 83 ? 13.188 4.586 5.754 1 98.69 83 LYS A C 1
ATOM 665 O O . LYS A 1 83 ? 14.148 5.18 6.258 1 98.69 83 LYS A O 1
ATOM 670 N N . GLU A 1 84 ? 12.891 4.727 4.504 1 97.88 84 GLU A N 1
ATOM 671 C CA . GLU A 1 84 ? 13.594 5.648 3.623 1 97.88 84 GLU A CA 1
ATOM 672 C C . GLU A 1 84 ? 13.438 7.09 4.094 1 97.88 84 GLU A C 1
ATOM 674 O O . GLU A 1 84 ? 14.391 7.875 4.039 1 97.88 84 GLU A O 1
ATOM 679 N N . LEU A 1 85 ? 12.242 7.477 4.555 1 98.25 85 LEU A N 1
ATOM 680 C CA . LEU A 1 85 ? 12 8.82 5.062 1 98.25 85 LEU A CA 1
ATOM 681 C C . LEU A 1 85 ? 12.82 9.086 6.32 1 98.25 85 LEU A C 1
ATOM 683 O O . LEU A 1 85 ? 13.375 10.172 6.488 1 98.25 85 LEU A O 1
ATOM 687 N N . LYS A 1 86 ? 12.898 8.094 7.145 1 98.25 86 LYS A N 1
ATOM 688 C CA . LYS A 1 86 ? 13.711 8.227 8.344 1 98.25 86 LYS A CA 1
ATOM 689 C C . LYS A 1 86 ? 15.188 8.375 7.996 1 98.25 86 LYS A C 1
ATOM 691 O O . LYS A 1 86 ? 15.914 9.117 8.656 1 98.25 86 LYS A O 1
ATOM 696 N N . ARG A 1 87 ? 15.672 7.688 7.051 1 96.75 87 ARG A N 1
ATOM 697 C CA . ARG A 1 87 ? 17.047 7.855 6.594 1 96.75 87 ARG A CA 1
ATOM 698 C C . ARG A 1 87 ? 17.297 9.281 6.109 1 96.75 87 ARG A C 1
ATOM 700 O O . ARG A 1 87 ? 18.328 9.875 6.41 1 96.75 87 ARG A O 1
ATOM 707 N N . GLN A 1 88 ? 16.281 9.781 5.328 1 95.75 88 GLN A N 1
ATOM 708 C CA . GLN A 1 88 ? 16.375 11.156 4.84 1 95.75 88 GLN A CA 1
ATOM 709 C C . GLN A 1 88 ? 16.453 12.148 5.996 1 95.75 88 GLN A C 1
ATOM 711 O O . GLN A 1 88 ? 17.219 13.117 5.938 1 95.75 88 GLN A O 1
ATOM 716 N N . LEU A 1 89 ? 15.68 11.914 6.996 1 95.62 89 LEU A N 1
ATOM 717 C CA . LEU A 1 89 ? 15.688 12.766 8.172 1 95.62 89 LEU A CA 1
ATOM 718 C C . LEU A 1 89 ? 17.078 12.805 8.82 1 95.62 89 LEU A C 1
ATOM 720 O O . LEU A 1 89 ? 17.547 13.867 9.219 1 95.62 89 LEU A O 1
ATOM 724 N N . LYS A 1 90 ? 17.688 11.672 8.93 1 94.75 90 LYS A N 1
ATOM 725 C CA . LYS A 1 90 ? 19.016 11.578 9.531 1 94.75 90 LYS A CA 1
ATOM 726 C C . LYS A 1 90 ? 20.047 12.352 8.703 1 94.75 90 LYS A C 1
ATOM 728 O O . LYS A 1 90 ? 20.906 13.031 9.266 1 94.75 90 LYS A O 1
ATOM 733 N N . VAL A 1 91 ? 19.984 12.258 7.457 1 92.25 91 VAL A N 1
ATOM 734 C CA . VAL A 1 91 ? 20.906 12.945 6.574 1 92.25 91 VAL A CA 1
ATOM 735 C C . VAL A 1 91 ? 20.75 14.461 6.742 1 92.25 91 VAL A C 1
ATOM 737 O O . VAL A 1 91 ? 21.75 15.188 6.797 1 92.25 91 VAL A O 1
ATOM 740 N N . ILE A 1 92 ? 19.531 14.914 6.809 1 91.31 92 ILE A N 1
ATOM 741 C CA . ILE A 1 92 ? 19.266 16.344 6.945 1 91.31 92 ILE A CA 1
ATOM 742 C C . ILE A 1 92 ? 19.719 16.828 8.32 1 91.31 92 ILE A C 1
ATOM 744 O O . ILE A 1 92 ? 20.281 17.906 8.445 1 91.31 92 ILE A O 1
ATOM 748 N N . GLN A 1 93 ? 19.531 16 9.266 1 86.94 93 GLN A N 1
ATOM 749 C CA . GLN A 1 93 ? 19.844 16.391 10.633 1 86.94 93 GLN A CA 1
ATOM 750 C C . GLN A 1 93 ? 21.359 16.359 10.875 1 86.94 93 GLN A C 1
ATOM 752 O O . GLN A 1 93 ? 21.906 17.219 11.562 1 86.94 93 GLN A O 1
ATOM 757 N N . PHE A 1 94 ? 22.156 15.375 10.305 1 86.19 94 PHE A N 1
ATOM 758 C CA . PHE A 1 94 ? 23.547 15.172 10.641 1 86.19 94 PHE A CA 1
ATOM 759 C C . PHE A 1 94 ? 24.453 15.516 9.461 1 86.19 94 PHE A C 1
ATOM 761 O O . PHE A 1 94 ? 25.672 15.625 9.602 1 86.19 94 PHE A O 1
ATOM 768 N N . GLY A 1 95 ? 24.016 15.32 8.281 1 64.81 95 GLY A N 1
ATOM 769 C CA . GLY A 1 95 ? 24.875 15.508 7.117 1 64.81 95 GLY A CA 1
ATOM 770 C C . GLY A 1 95 ? 25.234 16.969 6.875 1 64.81 95 GLY A C 1
ATOM 771 O O . GLY A 1 95 ? 26.047 17.266 5.992 1 64.81 95 GLY A O 1
ATOM 772 N N . GLN A 1 96 ? 24.578 18.062 7.215 1 53.97 96 GLN A N 1
ATOM 773 C CA . GLN A 1 96 ? 25.172 19.344 6.824 1 53.97 96 GLN A CA 1
ATOM 774 C C . GLN A 1 96 ? 26.5 19.562 7.543 1 53.97 96 GLN A C 1
ATOM 776 O O . GLN A 1 96 ? 27.234 20.516 7.219 1 53.97 96 GLN A O 1
ATOM 781 N N . GLY A 1 97 ? 26.766 18.844 8.578 1 42.12 97 GLY A N 1
ATOM 782 C CA . GLY A 1 97 ? 27.953 19.328 9.266 1 42.12 97 GLY A CA 1
ATOM 783 C C . GLY A 1 97 ? 29.25 18.906 8.602 1 42.12 97 GLY A C 1
ATOM 784 O O . GLY A 1 97 ? 30.328 19.281 9.039 1 42.12 97 GLY A O 1
ATOM 785 N N . ASN A 1 98 ? 29.406 17.859 7.695 1 34.66 98 ASN A N 1
ATOM 786 C CA . ASN A 1 98 ? 30.781 18.031 7.246 1 34.66 98 ASN A CA 1
ATOM 787 C C . ASN A 1 98 ? 30.906 19.156 6.215 1 34.66 98 ASN A C 1
ATOM 789 O O . ASN A 1 98 ? 30 19.359 5.398 1 34.66 98 ASN A O 1
ATOM 793 N N . MET B 1 1 ? -10.438 26.594 18.906 1 59.72 1 MET B N 1
ATOM 794 C CA . MET B 1 1 ? -10.297 25.953 17.594 1 59.72 1 MET B CA 1
ATOM 795 C C . MET B 1 1 ? -11.477 25.031 17.312 1 59.72 1 MET B C 1
ATOM 797 O O . MET B 1 1 ? -11.906 24.281 18.203 1 59.72 1 MET B O 1
ATOM 801 N N . ASN B 1 2 ? -12.234 25.328 16.344 1 84.56 2 ASN B N 1
ATOM 802 C CA . ASN B 1 2 ? -13.469 24.625 15.977 1 84.56 2 ASN B CA 1
ATOM 803 C C . ASN B 1 2 ? -13.195 23.172 15.617 1 84.56 2 ASN B C 1
ATOM 805 O O . ASN B 1 2 ? -12.359 22.875 14.766 1 84.56 2 ASN B O 1
ATOM 809 N N . ILE B 1 3 ? -13.555 22.281 16.5 1 87.62 3 ILE B N 1
ATOM 810 C CA . ILE B 1 3 ? -13.352 20.844 16.391 1 87.62 3 ILE B CA 1
ATOM 811 C C . ILE B 1 3 ? -13.633 20.391 14.969 1 87.62 3 ILE B C 1
ATOM 813 O O . ILE B 1 3 ? -12.945 19.5 14.438 1 87.62 3 ILE B O 1
ATOM 817 N N . LYS B 1 4 ? -14.547 20.984 14.422 1 89.25 4 LYS B N 1
ATOM 818 C CA . LYS B 1 4 ? -14.898 20.625 13.047 1 89.25 4 LYS B CA 1
ATOM 819 C C . LYS B 1 4 ? -13.773 20.984 12.078 1 89.25 4 LYS B C 1
ATOM 821 O O . LYS B 1 4 ? -13.414 20.188 11.211 1 89.25 4 LYS B O 1
ATOM 826 N N . LYS B 1 5 ? -13.305 22.094 12.172 1 91.94 5 LYS B N 1
ATOM 827 C CA . LYS B 1 5 ? -12.203 22.531 11.328 1 91.94 5 LYS B CA 1
ATOM 828 C C . LYS B 1 5 ? -10.977 21.641 11.523 1 91.94 5 LYS B C 1
ATOM 830 O O . LYS B 1 5 ? -10.281 21.312 10.555 1 91.94 5 LYS B O 1
ATOM 835 N N . PHE B 1 6 ? -10.734 21.312 12.766 1 93.31 6 PHE B N 1
ATOM 836 C CA . PHE B 1 6 ? -9.594 20.469 13.078 1 93.31 6 PHE B CA 1
ATOM 837 C C . PHE B 1 6 ? -9.734 19.109 12.406 1 93.31 6 PHE B C 1
ATOM 839 O O . PHE B 1 6 ? -8.766 18.578 11.852 1 93.31 6 PHE B O 1
ATOM 846 N N . GLN B 1 7 ? -10.938 18.484 12.43 1 94.12 7 GLN B N 1
ATOM 847 C CA . GLN B 1 7 ? -11.203 17.203 11.797 1 94.12 7 GLN B CA 1
ATOM 848 C C . GLN B 1 7 ? -11.031 17.281 10.281 1 94.12 7 GLN B C 1
ATOM 850 O O . GLN B 1 7 ? -10.414 16.406 9.672 1 94.12 7 GLN B O 1
ATOM 855 N N . ILE B 1 8 ? -11.492 18.328 9.758 1 96.19 8 ILE B N 1
ATOM 856 C CA . ILE B 1 8 ? -11.398 18.547 8.312 1 96.19 8 ILE B CA 1
ATOM 857 C C . ILE B 1 8 ? -9.93 18.688 7.914 1 96.19 8 ILE B C 1
ATOM 859 O O . ILE B 1 8 ? -9.477 18.062 6.953 1 96.19 8 ILE B O 1
ATOM 863 N N . ASP B 1 9 ? -9.188 19.453 8.664 1 95.62 9 ASP B N 1
ATOM 864 C CA . ASP B 1 9 ? -7.773 19.641 8.359 1 95.62 9 ASP B CA 1
ATOM 865 C C . ASP B 1 9 ? -7.008 18.328 8.453 1 95.62 9 ASP B C 1
ATOM 867 O O . ASP B 1 9 ? -6.121 18.062 7.641 1 95.62 9 ASP B O 1
ATOM 871 N N . GLY B 1 10 ? -7.34 17.547 9.422 1 96.38 10 GLY B N 1
ATOM 872 C CA . GLY B 1 10 ? -6.707 16.234 9.586 1 96.38 10 GLY B CA 1
ATOM 873 C C . GLY B 1 10 ? -6.941 15.312 8.414 1 96.38 10 GLY B C 1
ATOM 874 O O . GLY B 1 10 ? -6.004 14.664 7.93 1 96.38 10 GLY B O 1
ATOM 875 N N . ILE B 1 11 ? -8.18 15.32 7.992 1 97.88 11 ILE B N 1
ATOM 876 C CA . ILE B 1 11 ? -8.531 14.453 6.879 1 97.88 11 ILE B CA 1
ATOM 877 C C . ILE B 1 11 ? -7.867 14.953 5.598 1 97.88 11 ILE B C 1
ATOM 879 O O . ILE B 1 11 ? -7.32 14.164 4.824 1 97.88 11 ILE B O 1
ATOM 883 N N . MET B 1 12 ? -7.887 16.234 5.395 1 98.06 12 MET B N 1
ATOM 884 C CA . MET B 1 12 ? -7.277 16.797 4.199 1 98.06 12 MET B CA 1
ATOM 885 C C . MET B 1 12 ? -5.777 16.547 4.176 1 98.06 12 MET B C 1
ATOM 887 O O . MET B 1 12 ? -5.211 16.234 3.125 1 98.06 12 MET B O 1
ATOM 891 N N . ASN B 1 13 ? -5.188 16.688 5.328 1 97.81 13 ASN B N 1
ATOM 892 C CA . ASN B 1 13 ? -3.762 16.391 5.422 1 97.81 13 ASN B CA 1
ATOM 893 C C . ASN B 1 13 ? -3.465 14.93 5.102 1 97.81 13 ASN B C 1
ATOM 895 O O . ASN B 1 13 ? -2.471 14.617 4.441 1 97.81 13 ASN B O 1
ATOM 899 N N . GLN B 1 14 ? -4.305 14.062 5.566 1 98.75 14 GLN B N 1
ATOM 900 C CA . GLN B 1 14 ? -4.125 12.641 5.301 1 98.75 14 GLN B CA 1
ATOM 901 C C . GLN B 1 14 ? -4.27 12.336 3.812 1 98.75 14 GLN B C 1
ATOM 903 O O . GLN B 1 14 ? -3.518 11.531 3.262 1 98.75 14 GLN B O 1
ATOM 908 N N . ILE B 1 15 ? -5.215 12.914 3.203 1 98.81 15 ILE B N 1
ATOM 909 C CA . ILE B 1 15 ? -5.406 12.727 1.77 1 98.81 15 ILE B CA 1
ATOM 910 C C . ILE B 1 15 ? -4.16 13.18 1.017 1 98.81 15 ILE B C 1
ATOM 912 O O . ILE B 1 15 ? -3.645 12.461 0.159 1 98.81 15 ILE B O 1
ATOM 916 N N . GLN B 1 16 ? -3.666 14.297 1.374 1 98.75 16 GLN B N 1
ATOM 917 C CA . GLN B 1 16 ? -2.473 14.82 0.717 1 98.75 16 GLN B CA 1
ATOM 918 C C . GLN B 1 16 ? -1.276 13.891 0.936 1 98.75 16 GLN B C 1
ATOM 920 O O . GLN B 1 16 ? -0.469 13.688 0.027 1 98.75 16 GLN B O 1
ATOM 925 N N . ALA B 1 17 ? -1.148 13.391 2.062 1 98.81 17 ALA B N 1
ATOM 926 C CA . ALA B 1 17 ? -0.044 12.492 2.381 1 98.81 17 ALA B CA 1
ATOM 927 C C . ALA B 1 17 ? -0.136 11.203 1.569 1 98.81 17 ALA B C 1
ATOM 929 O O . ALA B 1 17 ? 0.882 10.664 1.128 1 98.81 17 ALA B O 1
ATOM 930 N N . LEU B 1 18 ? -1.363 10.711 1.438 1 98.94 18 LEU B N 1
ATOM 931 C CA . LEU B 1 18 ? -1.543 9.5 0.642 1 98.94 18 LEU B CA 1
ATOM 932 C C . LEU B 1 18 ? -1.236 9.766 -0.828 1 98.94 18 LEU B C 1
ATOM 934 O O . LEU B 1 18 ? -0.667 8.914 -1.513 1 98.94 18 LEU B O 1
ATOM 938 N N . GLU B 1 19 ? -1.592 10.914 -1.271 1 98.88 19 GLU B N 1
ATOM 939 C CA . GLU B 1 19 ? -1.24 11.289 -2.637 1 98.88 19 GLU B CA 1
ATOM 940 C C . GLU B 1 19 ? 0.272 11.391 -2.811 1 98.88 19 GLU B C 1
ATOM 942 O O . GLU B 1 19 ? 0.812 10.984 -3.842 1 98.88 19 GLU B O 1
ATOM 947 N N . TYR B 1 20 ? 0.893 11.953 -1.86 1 98.75 20 TYR B N 1
ATOM 948 C CA . TYR B 1 20 ? 2.35 12.023 -1.922 1 98.75 20 TYR B CA 1
ATOM 949 C C . TYR B 1 20 ? 2.965 10.625 -1.856 1 98.75 20 TYR B C 1
ATOM 951 O O . TYR B 1 20 ? 3.953 10.344 -2.537 1 98.75 20 TYR B O 1
ATOM 959 N N . ALA B 1 21 ? 2.414 9.727 -1.067 1 98.88 21 ALA B N 1
ATOM 960 C CA . ALA B 1 21 ? 2.887 8.352 -1.016 1 98.88 21 ALA B CA 1
ATOM 961 C C . ALA B 1 21 ? 2.758 7.672 -2.377 1 98.88 21 ALA B C 1
ATOM 963 O O . ALA B 1 21 ? 3.631 6.898 -2.777 1 98.88 21 ALA B O 1
ATOM 964 N N . ASN B 1 22 ? 1.649 7.941 -3.064 1 98.94 22 ASN B N 1
ATOM 965 C CA . ASN B 1 22 ? 1.499 7.438 -4.426 1 98.94 22 ASN B CA 1
ATOM 966 C C . ASN B 1 22 ? 2.631 7.914 -5.332 1 98.94 22 ASN B C 1
ATOM 968 O O . ASN B 1 22 ? 3.146 7.148 -6.145 1 98.94 22 ASN B O 1
ATOM 972 N N . LYS B 1 23 ? 2.973 9.18 -5.184 1 98.81 23 LYS B N 1
ATOM 973 C CA . LYS B 1 23 ? 4.074 9.727 -5.969 1 98.81 23 LYS B CA 1
ATOM 974 C C . LYS B 1 23 ? 5.395 9.047 -5.609 1 98.81 23 LYS B C 1
ATOM 976 O O . LYS B 1 23 ? 6.176 8.695 -6.492 1 98.81 23 LYS B O 1
ATOM 981 N N . MET B 1 24 ? 5.664 8.883 -4.301 1 98.5 24 MET B N 1
ATOM 982 C CA . MET B 1 24 ? 6.859 8.172 -3.857 1 98.5 24 MET B CA 1
ATOM 983 C C . MET B 1 24 ? 6.922 6.777 -4.477 1 98.5 24 MET B C 1
ATOM 985 O O . MET B 1 24 ? 7.957 6.379 -5.016 1 98.5 24 MET B O 1
ATOM 989 N N . MET B 1 25 ? 5.801 6.102 -4.414 1 98.81 25 MET B N 1
ATOM 990 C CA . MET B 1 25 ? 5.734 4.746 -4.945 1 98.81 25 MET B CA 1
ATOM 991 C C . MET B 1 25 ? 5.973 4.738 -6.453 1 98.81 25 MET B C 1
ATOM 993 O O . MET B 1 25 ? 6.754 3.932 -6.961 1 98.81 25 MET B O 1
ATOM 997 N N . SER B 1 26 ? 5.387 5.645 -7.141 1 98.56 26 SER B N 1
ATOM 998 C CA . SER B 1 26 ? 5.508 5.688 -8.594 1 98.56 26 SER B CA 1
ATOM 999 C C . SER B 1 26 ? 6.949 5.949 -9.023 1 98.56 26 SER B C 1
ATOM 1001 O O . SER B 1 26 ? 7.402 5.422 -10.039 1 98.56 26 SER B O 1
ATOM 1003 N N . THR B 1 27 ? 7.645 6.66 -8.203 1 97.75 27 THR B N 1
ATOM 1004 C CA . THR B 1 27 ? 8.977 7.102 -8.602 1 97.75 27 THR B CA 1
ATOM 1005 C C . THR B 1 27 ? 10.031 6.078 -8.195 1 97.75 27 THR B C 1
ATOM 1007 O O . THR B 1 27 ? 11.039 5.906 -8.883 1 97.75 27 THR B O 1
ATOM 1010 N N . ASN B 1 28 ? 9.812 5.41 -7.105 1 97.81 28 ASN B N 1
ATOM 1011 C CA . ASN B 1 28 ? 10.836 4.52 -6.574 1 97.81 28 ASN B CA 1
ATOM 1012 C C . ASN B 1 28 ? 10.242 3.176 -6.152 1 97.81 28 ASN B C 1
ATOM 1014 O O . ASN B 1 28 ? 10.539 2.682 -5.062 1 97.81 28 ASN B O 1
ATOM 1018 N N . TRP B 1 29 ? 9.391 2.66 -7.012 1 97.94 29 TRP B N 1
ATOM 1019 C CA . TRP B 1 29 ? 8.672 1.431 -6.684 1 97.94 29 TRP B CA 1
ATOM 1020 C C . TRP B 1 29 ? 9.648 0.275 -6.477 1 97.94 29 TRP B C 1
ATOM 1022 O O . TRP B 1 29 ? 9.398 -0.615 -5.66 1 97.94 29 TRP B O 1
ATOM 103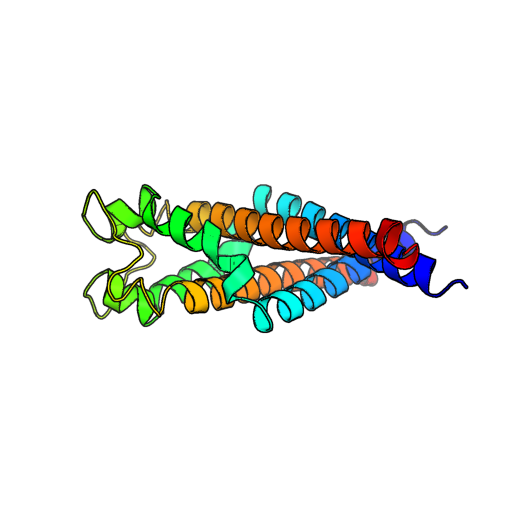2 N N . GLY B 1 30 ? 10.75 0.21 -7.246 1 97.56 30 GLY B N 1
ATOM 1033 C CA . GLY B 1 30 ? 11.727 -0.859 -7.105 1 97.56 30 GLY B CA 1
ATOM 1034 C C . GLY B 1 30 ? 12.242 -1.007 -5.688 1 97.56 30 GLY B C 1
ATOM 1035 O O . GLY B 1 30 ? 12.469 -2.123 -5.215 1 97.56 30 GLY B O 1
ATOM 1036 N N . ILE B 1 31 ? 12.398 0.073 -5.012 1 97.94 31 ILE B N 1
ATOM 1037 C CA . ILE B 1 31 ? 12.922 0.094 -3.648 1 97.94 31 ILE B CA 1
ATOM 1038 C C . ILE B 1 31 ? 11.82 -0.311 -2.668 1 97.94 31 ILE B C 1
ATOM 1040 O O . ILE B 1 31 ? 12.023 -1.186 -1.822 1 97.94 31 ILE B O 1
ATOM 1044 N N . TYR B 1 32 ? 10.656 0.181 -2.822 1 98.69 32 TYR B N 1
ATOM 1045 C CA . TYR B 1 32 ? 9.609 0.05 -1.819 1 98.69 32 TYR B CA 1
ATOM 1046 C C . TYR B 1 32 ? 8.914 -1.304 -1.925 1 98.69 32 TYR B C 1
ATOM 1048 O O . TYR B 1 32 ? 8.266 -1.754 -0.976 1 98.69 32 TYR B O 1
ATOM 1056 N N . THR B 1 33 ? 9.086 -1.934 -3.1 1 98.81 33 THR B N 1
ATOM 1057 C CA . THR B 1 33 ? 8.406 -3.209 -3.289 1 98.81 33 THR B CA 1
ATOM 1058 C C . THR B 1 33 ? 9.383 -4.371 -3.172 1 98.81 33 THR B C 1
ATOM 1060 O O . THR B 1 33 ? 8.984 -5.535 -3.25 1 98.81 33 THR B O 1
ATOM 1063 N N . ASN B 1 34 ? 10.625 -4.055 -2.895 1 98.5 34 ASN B N 1
ATOM 1064 C CA . ASN B 1 34 ? 11.617 -5.121 -2.898 1 98.5 34 ASN B CA 1
ATOM 1065 C C . ASN B 1 34 ? 11.352 -6.141 -1.794 1 98.5 34 ASN B C 1
ATOM 1067 O O . ASN B 1 34 ? 11.055 -7.301 -2.076 1 98.5 34 ASN B O 1
ATOM 1071 N N . GLU B 1 35 ? 11.414 -5.711 -0.572 1 98.5 35 GLU B N 1
ATOM 1072 C CA . GLU B 1 35 ? 11.172 -6.617 0.544 1 98.5 35 GLU B CA 1
ATOM 1073 C C . GLU B 1 35 ? 9.75 -7.172 0.507 1 98.5 35 GLU B C 1
ATOM 1075 O O . GLU B 1 35 ? 9.539 -8.375 0.687 1 98.5 35 GLU B O 1
ATOM 1080 N N . PRO B 1 36 ? 8.758 -6.387 0.225 1 98.88 36 PRO B N 1
ATOM 1081 C CA . PRO B 1 36 ? 7.398 -6.914 0.082 1 98.88 36 PRO B CA 1
ATOM 1082 C C . PRO B 1 36 ? 7.281 -7.957 -1.03 1 98.88 36 PRO B C 1
ATOM 1084 O O . PRO B 1 36 ? 6.48 -8.883 -0.929 1 98.88 36 PRO B O 1
ATOM 1087 N N . GLY B 1 37 ? 8.039 -7.77 -2.072 1 98.75 37 GLY B N 1
ATOM 1088 C CA . GLY B 1 37 ? 8.062 -8.789 -3.109 1 98.75 37 GLY B CA 1
ATOM 1089 C C . GLY B 1 37 ? 8.516 -10.148 -2.6 1 98.75 37 GLY B C 1
ATOM 1090 O O . GLY B 1 37 ? 7.898 -11.172 -2.912 1 98.75 37 GLY B O 1
ATOM 1091 N N . PHE B 1 38 ? 9.602 -10.133 -1.849 1 98.75 38 PHE B N 1
ATOM 1092 C CA . PHE B 1 38 ? 10.07 -11.375 -1.252 1 98.75 38 PHE B CA 1
ATOM 1093 C C . PHE B 1 38 ? 9.031 -11.945 -0.296 1 98.75 38 PHE B C 1
ATOM 1095 O O . PHE B 1 38 ? 8.828 -13.156 -0.237 1 98.75 38 PHE B O 1
ATOM 1102 N N . GLN B 1 39 ? 8.406 -11.094 0.444 1 98.88 39 GLN B N 1
ATOM 1103 C CA . GLN B 1 39 ? 7.344 -11.523 1.349 1 98.88 39 GLN B CA 1
ATOM 1104 C C . GLN B 1 39 ? 6.207 -12.195 0.584 1 98.88 39 GLN B C 1
ATOM 1106 O O . GLN B 1 39 ? 5.688 -13.227 1.016 1 98.88 39 GLN B O 1
ATOM 1111 N N . PHE B 1 40 ? 5.805 -11.594 -0.539 1 98.88 40 PHE B N 1
ATOM 1112 C CA . PHE B 1 40 ? 4.758 -12.164 -1.378 1 98.88 40 PHE B CA 1
ATOM 1113 C C . PHE B 1 40 ? 5.078 -13.609 -1.736 1 98.88 40 PHE B C 1
ATOM 1115 O O . PHE B 1 40 ? 4.211 -14.484 -1.662 1 98.88 40 PHE B O 1
ATOM 1122 N N . CYS B 1 41 ? 6.328 -13.852 -2.078 1 98.81 41 CYS B N 1
ATOM 1123 C CA . CYS B 1 41 ? 6.73 -15.188 -2.521 1 98.81 41 CYS B CA 1
ATOM 1124 C C . CYS B 1 41 ? 6.695 -16.172 -1.367 1 98.81 41 CYS B C 1
ATOM 1126 O O . CYS B 1 41 ? 6.527 -17.375 -1.582 1 98.81 41 CYS B O 1
ATOM 1128 N N . ASP B 1 42 ? 6.809 -15.688 -0.197 1 98.56 42 ASP B N 1
ATOM 1129 C CA . ASP B 1 42 ? 6.906 -16.562 0.966 1 98.56 42 ASP B CA 1
ATOM 1130 C C . ASP B 1 42 ? 5.543 -16.75 1.632 1 98.56 42 ASP B C 1
ATOM 1132 O O . ASP B 1 42 ? 5.395 -17.562 2.543 1 98.56 42 ASP B O 1
ATOM 1136 N N . MET B 1 43 ? 4.57 -16.094 1.174 1 98.62 43 MET B N 1
ATOM 1137 C CA . MET B 1 43 ? 3.256 -16.156 1.806 1 98.62 43 MET B CA 1
ATOM 1138 C C . MET B 1 43 ? 2.57 -17.484 1.525 1 98.62 43 MET B C 1
ATOM 1140 O O . MET B 1 43 ? 2.676 -18.016 0.421 1 98.62 43 MET B O 1
ATOM 1144 N N . GLU B 1 44 ? 1.818 -17.859 2.551 1 98.38 44 GLU B N 1
ATOM 1145 C CA . GLU B 1 44 ? 0.982 -19.047 2.355 1 98.38 44 GLU B CA 1
ATOM 1146 C C . GLU B 1 44 ? 0.007 -18.844 1.198 1 98.38 44 GLU B C 1
ATOM 1148 O O . GLU B 1 44 ? -0.21 -19.766 0.398 1 98.38 44 GLU B O 1
ATOM 1153 N N . PHE B 1 45 ? -0.515 -17.703 1.058 1 98.75 45 PHE B N 1
ATOM 1154 C CA . PHE B 1 45 ? -1.43 -17.391 -0.032 1 98.75 45 PHE B CA 1
ATOM 1155 C C . PHE B 1 45 ? -0.791 -17.688 -1.382 1 98.75 45 PHE B C 1
ATOM 1157 O O . PHE B 1 45 ? -1.396 -18.359 -2.225 1 98.75 45 PHE B O 1
ATOM 1164 N N . THR B 1 46 ? 0.405 -17.172 -1.534 1 98.75 46 THR B N 1
ATOM 1165 C CA . THR B 1 46 ? 1.06 -17.297 -2.832 1 98.75 46 THR B CA 1
ATOM 1166 C C . THR B 1 46 ? 1.351 -18.75 -3.154 1 98.75 46 THR B C 1
ATOM 1168 O O . THR B 1 46 ? 1.141 -19.203 -4.285 1 98.75 46 THR B O 1
ATOM 1171 N N . LYS B 1 47 ? 1.827 -19.438 -2.135 1 98.44 47 LYS B N 1
ATOM 1172 C CA . LYS B 1 47 ? 2.131 -20.859 -2.33 1 98.44 47 LYS B CA 1
ATOM 1173 C C . LYS B 1 47 ? 0.878 -21.641 -2.713 1 98.44 47 LYS B C 1
ATOM 1175 O O . LYS B 1 47 ? 0.903 -22.438 -3.648 1 98.44 47 LYS B O 1
ATOM 1180 N N . LYS B 1 48 ? -0.214 -21.359 -2.08 1 98.31 48 LYS B N 1
ATOM 1181 C CA . LYS B 1 48 ? -1.473 -22.031 -2.402 1 98.31 48 LYS B CA 1
ATOM 1182 C C . LYS B 1 48 ? -1.982 -21.609 -3.777 1 98.31 48 LYS B C 1
ATOM 1184 O O . LYS B 1 48 ? -2.551 -22.422 -4.512 1 98.31 48 LYS B O 1
ATOM 1189 N N . LEU B 1 49 ? -1.811 -20.375 -4.066 1 98.06 49 LEU B N 1
ATOM 1190 C CA . LEU B 1 49 ? -2.273 -19.828 -5.34 1 98.06 49 LEU B CA 1
ATOM 1191 C C . LEU B 1 49 ? -1.587 -20.531 -6.508 1 98.06 49 LEU B C 1
ATOM 1193 O O . LEU B 1 49 ? -2.232 -20.859 -7.508 1 98.06 49 LEU B O 1
ATOM 1197 N N . VAL B 1 50 ? -0.274 -20.766 -6.316 1 97.19 50 VAL B N 1
ATOM 1198 C CA . VAL B 1 50 ? 0.501 -21.359 -7.406 1 97.19 50 VAL B CA 1
ATOM 1199 C C . VAL B 1 50 ? 0.487 -22.875 -7.293 1 97.19 50 VAL B C 1
ATOM 1201 O O . VAL B 1 50 ? 0.854 -23.578 -8.242 1 97.19 50 VAL B O 1
ATOM 1204 N N . GLY B 1 51 ? 0.13 -23.422 -6.16 1 96.38 51 GLY B N 1
ATOM 1205 C CA . GLY B 1 51 ? 0.114 -24.859 -5.93 1 96.38 51 GLY B CA 1
ATOM 1206 C C . GLY B 1 51 ? 1.494 -25.438 -5.684 1 96.38 51 GLY B C 1
ATOM 1207 O O . GLY B 1 51 ? 1.786 -26.562 -6.098 1 96.38 51 GLY B O 1
ATOM 1208 N N . LYS B 1 52 ? 2.428 -24.656 -5.16 1 97.06 52 LYS B N 1
ATOM 1209 C CA . LYS B 1 52 ? 3.795 -25.078 -4.859 1 97.06 52 LYS B CA 1
ATOM 1210 C C . LYS B 1 52 ? 4.211 -24.625 -3.461 1 97.06 52 LYS B C 1
ATOM 1212 O O . LYS B 1 52 ? 3.732 -23.594 -2.967 1 97.06 52 LYS B O 1
ATOM 1217 N N . ASP B 1 53 ? 5.164 -25.297 -2.93 1 97 53 ASP B N 1
ATOM 1218 C CA . ASP B 1 53 ? 5.633 -24.953 -1.589 1 97 53 ASP B CA 1
ATOM 1219 C C . ASP B 1 53 ? 6.703 -23.875 -1.638 1 97 53 ASP B C 1
ATOM 1221 O O . ASP B 1 53 ? 7.066 -23.312 -0.605 1 97 53 ASP B O 1
ATOM 1225 N N . TYR B 1 54 ? 7.148 -23.672 -2.781 1 97.56 54 TYR B N 1
ATOM 1226 C CA . TYR B 1 54 ? 8.195 -22.672 -2.973 1 97.56 54 TYR B CA 1
ATOM 1227 C C . TYR B 1 54 ? 7.941 -21.844 -4.234 1 97.56 54 TYR B C 1
ATOM 1229 O O . TYR B 1 54 ? 7.652 -22.406 -5.297 1 97.56 54 TYR B O 1
ATOM 1237 N N . VAL B 1 55 ? 7.941 -20.578 -4.059 1 97.62 55 VAL B N 1
ATOM 1238 C CA . VAL B 1 55 ? 7.855 -19.656 -5.18 1 97.62 55 VAL B CA 1
ATOM 1239 C C . VAL B 1 55 ? 9.164 -18.875 -5.316 1 97.62 55 VAL B C 1
ATOM 1241 O O . VAL B 1 55 ? 9.531 -18.094 -4.434 1 97.62 55 VAL B O 1
ATOM 1244 N N . CYS B 1 56 ? 9.875 -19.031 -6.363 1 97.75 56 CYS B N 1
ATOM 1245 C CA . CYS B 1 56 ? 11.18 -18.422 -6.578 1 97.75 56 CYS B CA 1
ATOM 1246 C C . CYS B 1 56 ? 11.031 -16.953 -6.957 1 97.75 56 CYS B C 1
ATOM 1248 O O . CYS B 1 56 ? 10.422 -16.625 -7.977 1 97.75 56 CYS B O 1
ATOM 1250 N N . PRO B 1 57 ? 11.633 -16.078 -6.188 1 97.62 57 PRO B N 1
ATOM 1251 C CA . PRO B 1 57 ? 11.492 -14.656 -6.492 1 97.62 57 PRO B CA 1
ATOM 1252 C C . PRO B 1 57 ? 12.297 -14.227 -7.719 1 97.62 57 PRO B C 1
ATOM 1254 O O . PRO B 1 57 ? 12.125 -13.117 -8.227 1 97.62 57 PRO B O 1
ATOM 1257 N N . PHE B 1 58 ? 13.102 -15.078 -8.219 1 97.69 58 PHE B N 1
ATOM 1258 C CA . PHE B 1 58 ? 14.039 -14.695 -9.258 1 97.69 58 PHE B CA 1
ATOM 1259 C C . PHE B 1 58 ? 13.633 -15.289 -10.602 1 97.69 58 PHE B C 1
ATOM 1261 O O . PHE B 1 58 ? 14.328 -15.117 -11.602 1 97.69 58 PHE B O 1
ATOM 1268 N N . SER B 1 59 ? 12.492 -15.977 -10.57 1 96.62 59 SER B N 1
ATOM 1269 C CA . SER B 1 59 ? 12.031 -16.594 -11.812 1 96.62 59 SER B CA 1
ATOM 1270 C C . SER B 1 59 ? 10.82 -15.867 -12.375 1 96.62 59 SER B C 1
ATOM 1272 O O . SER B 1 59 ? 10.086 -15.203 -11.641 1 96.62 59 SER B O 1
ATOM 1274 N N . SER B 1 60 ? 10.641 -16.156 -13.734 1 95.19 60 SER B N 1
ATOM 1275 C CA . SER B 1 60 ? 9.445 -15.609 -14.375 1 95.19 60 SER B CA 1
ATOM 1276 C C . SER B 1 60 ? 8.203 -16.406 -13.977 1 95.19 60 SER B C 1
ATOM 1278 O O . SER B 1 60 ? 8.266 -17.625 -13.836 1 95.19 60 SER B O 1
ATOM 1280 N N . PRO B 1 61 ? 7.055 -15.617 -13.758 1 97.5 61 PRO B N 1
ATOM 1281 C CA . PRO B 1 61 ? 6.828 -14.188 -14.008 1 97.5 61 PRO B CA 1
ATOM 1282 C C . PRO B 1 61 ? 7.129 -13.32 -12.789 1 97.5 61 PRO B C 1
ATOM 1284 O O . PRO B 1 61 ? 7.035 -12.094 -12.867 1 97.5 61 PRO B O 1
ATOM 1287 N N . VAL B 1 62 ? 7.555 -13.945 -11.734 1 97.5 62 VAL B N 1
ATOM 1288 C CA . VAL B 1 62 ? 7.797 -13.18 -10.516 1 97.5 62 VAL B CA 1
ATOM 1289 C C . VAL B 1 62 ? 8.852 -12.102 -10.781 1 97.5 62 VAL B C 1
ATOM 1291 O O . VAL B 1 62 ? 8.602 -10.914 -10.562 1 97.5 62 VAL B O 1
ATOM 1294 N N . ASN B 1 63 ? 9.906 -12.641 -11.219 1 96.31 63 ASN B N 1
ATOM 1295 C CA . ASN B 1 63 ? 10.945 -11.695 -11.617 1 96.31 63 ASN B CA 1
ATOM 1296 C C . ASN B 1 63 ? 10.5 -10.828 -12.789 1 96.31 63 ASN B C 1
ATOM 1298 O O . ASN B 1 63 ? 10.125 -11.344 -13.844 1 96.31 63 ASN B O 1
ATOM 1302 N N . GLY B 1 64 ? 10.438 -9.516 -12.594 1 95.81 64 GLY B N 1
ATOM 1303 C CA . GLY B 1 64 ? 10.078 -8.625 -13.688 1 95.81 64 GLY B CA 1
ATOM 1304 C C . GLY B 1 64 ? 8.68 -8.062 -13.555 1 95.81 64 GLY B C 1
ATOM 1305 O O . GLY B 1 64 ? 8.406 -6.941 -14.008 1 95.81 64 GLY B O 1
ATOM 1306 N N . MET B 1 65 ? 7.664 -8.805 -12.992 1 98.5 65 MET B N 1
ATOM 1307 C CA . MET B 1 65 ? 6.281 -8.344 -13.07 1 98.5 65 MET B CA 1
ATOM 1308 C C . MET B 1 65 ? 5.707 -8.094 -11.68 1 98.5 65 MET B C 1
ATOM 1310 O O . MET B 1 65 ? 4.742 -7.344 -11.523 1 98.5 65 MET B O 1
ATOM 1314 N N . LEU B 1 66 ? 6.297 -8.773 -10.695 1 98.69 66 LEU B N 1
ATOM 1315 C CA . LEU B 1 66 ? 5.707 -8.711 -9.367 1 98.69 66 LEU B CA 1
ATOM 1316 C C . LEU B 1 66 ? 5.82 -7.305 -8.789 1 98.69 66 LEU B C 1
ATOM 1318 O O . LEU B 1 66 ? 4.84 -6.758 -8.273 1 98.69 66 LEU B O 1
ATOM 1322 N N . LYS B 1 67 ? 7.012 -6.703 -8.945 1 98.56 67 LYS B N 1
ATOM 1323 C CA . LYS B 1 67 ? 7.227 -5.402 -8.312 1 98.56 67 LYS B CA 1
ATOM 1324 C C . LYS B 1 67 ? 6.348 -4.332 -8.945 1 98.56 67 LYS B C 1
ATOM 1326 O O . LYS B 1 67 ? 5.676 -3.574 -8.242 1 98.56 67 LYS B O 1
ATOM 1331 N N . PRO B 1 68 ? 6.219 -4.25 -10.25 1 98.56 68 PRO B N 1
ATOM 1332 C CA . PRO B 1 68 ? 5.246 -3.326 -10.844 1 98.56 68 PRO B CA 1
ATOM 1333 C C . PRO B 1 68 ? 3.811 -3.635 -10.422 1 98.56 68 PRO B C 1
ATOM 1335 O O . PRO B 1 68 ? 3.006 -2.719 -10.234 1 98.56 68 PRO B O 1
ATOM 1338 N N . ALA B 1 69 ? 3.445 -4.891 -10.297 1 98.81 69 ALA B N 1
ATOM 1339 C CA . ALA B 1 69 ? 2.107 -5.273 -9.852 1 98.81 69 ALA B CA 1
ATOM 1340 C C . ALA B 1 69 ? 1.825 -4.762 -8.445 1 98.81 69 ALA B C 1
ATOM 1342 O O . ALA B 1 69 ? 0.741 -4.238 -8.172 1 98.81 69 ALA B O 1
ATOM 1343 N N . LEU B 1 70 ? 2.846 -4.934 -7.586 1 98.88 70 LEU B N 1
ATOM 1344 C CA . LEU B 1 70 ? 2.699 -4.445 -6.215 1 98.88 70 LEU B CA 1
ATOM 1345 C C . LEU B 1 70 ? 2.564 -2.928 -6.188 1 98.88 70 LEU B C 1
ATOM 1347 O O . LEU B 1 70 ? 1.783 -2.385 -5.402 1 98.88 70 LEU B O 1
ATOM 1351 N N . ARG B 1 71 ? 3.309 -2.246 -7.043 1 98.94 71 ARG B N 1
ATOM 1352 C CA . ARG B 1 71 ? 3.176 -0.8 -7.184 1 98.94 71 ARG B CA 1
ATOM 1353 C C . ARG B 1 71 ? 1.736 -0.411 -7.508 1 98.94 71 ARG B C 1
ATOM 1355 O O . ARG B 1 71 ? 1.161 0.462 -6.852 1 98.94 71 ARG B O 1
ATOM 1362 N N . ASP B 1 72 ? 1.204 -1.03 -8.461 1 98.94 72 ASP B N 1
ATOM 1363 C CA . ASP B 1 72 ? -0.141 -0.697 -8.922 1 98.94 72 ASP B CA 1
ATOM 1364 C C . ASP B 1 72 ? -1.18 -0.99 -7.844 1 98.94 72 ASP B C 1
ATOM 1366 O O . ASP B 1 72 ? -2.125 -0.22 -7.656 1 98.94 72 ASP B O 1
ATOM 1370 N N . LEU B 1 73 ? -0.988 -2.074 -7.195 1 98.94 73 LEU B N 1
ATOM 1371 C CA . LEU B 1 73 ? -1.93 -2.449 -6.145 1 98.94 73 LEU B CA 1
ATOM 1372 C C . LEU B 1 73 ? -1.841 -1.487 -4.965 1 98.94 73 LEU B C 1
ATOM 1374 O O . LEU B 1 73 ? -2.859 -1.133 -4.367 1 98.94 73 LEU B O 1
ATOM 1378 N N . TYR B 1 74 ? -0.614 -1.051 -4.59 1 98.94 74 TYR B N 1
ATOM 1379 C CA . TYR B 1 74 ? -0.427 -0.064 -3.531 1 98.94 74 TYR B CA 1
ATOM 1380 C C . TYR B 1 74 ? -1.183 1.222 -3.846 1 98.94 74 TYR B C 1
ATOM 1382 O O . TYR B 1 74 ? -1.897 1.753 -2.992 1 98.94 74 TYR B O 1
ATOM 1390 N N . ILE B 1 75 ? -1.04 1.677 -5.055 1 98.94 75 ILE B N 1
ATOM 1391 C CA . ILE B 1 75 ? -1.685 2.912 -5.484 1 98.94 75 ILE B CA 1
ATOM 1392 C C . ILE B 1 75 ? -3.201 2.736 -5.473 1 98.94 75 ILE B C 1
ATOM 1394 O O . ILE B 1 75 ? -3.932 3.623 -5.027 1 98.94 75 ILE B O 1
ATOM 1398 N N . ALA B 1 76 ? -3.664 1.613 -5.922 1 98.94 76 ALA B N 1
ATOM 1399 C CA . ALA B 1 76 ? -5.098 1.336 -5.922 1 98.94 76 ALA B CA 1
ATOM 1400 C C . ALA B 1 76 ? -5.656 1.338 -4.5 1 98.94 76 ALA B C 1
ATOM 1402 O O . ALA B 1 76 ? -6.75 1.852 -4.258 1 98.94 76 ALA B O 1
ATOM 1403 N N . MET B 1 77 ? -4.906 0.732 -3.615 1 98.94 77 MET B N 1
ATOM 1404 C CA . MET B 1 77 ? -5.371 0.699 -2.23 1 98.94 77 MET B CA 1
ATOM 1405 C C . MET B 1 77 ? -5.371 2.098 -1.623 1 98.94 77 MET B C 1
ATOM 1407 O O . MET B 1 77 ? -6.289 2.459 -0.885 1 98.94 77 MET B O 1
ATOM 1411 N N . ASN B 1 78 ? -4.344 2.867 -1.906 1 98.94 78 ASN B N 1
ATOM 1412 C CA . ASN B 1 78 ? -4.352 4.262 -1.472 1 98.94 78 ASN B CA 1
ATOM 1413 C C . ASN B 1 78 ? -5.555 5.016 -2.031 1 98.94 78 ASN B C 1
ATOM 1415 O O . ASN B 1 78 ? -6.152 5.84 -1.34 1 98.94 78 ASN B O 1
ATOM 1419 N N . GLU B 1 79 ? -5.898 4.785 -3.252 1 98.88 79 GLU B N 1
ATOM 1420 C CA . GLU B 1 79 ? -7.035 5.469 -3.861 1 98.88 79 GLU B CA 1
ATOM 1421 C C . GLU B 1 79 ? -8.344 5.105 -3.158 1 98.88 79 GLU B C 1
ATOM 1423 O O . GLU B 1 79 ? -9.227 5.949 -3.006 1 98.88 79 GLU B O 1
ATOM 1428 N N . GLU B 1 80 ? -8.5 3.885 -2.75 1 98.88 80 GLU B N 1
ATOM 1429 C CA . GLU B 1 80 ? -9.672 3.494 -1.978 1 98.88 80 GLU B CA 1
ATOM 1430 C C . GLU B 1 80 ? -9.727 4.223 -0.638 1 98.88 80 GLU B C 1
ATOM 1432 O O . GLU B 1 80 ? -10.797 4.637 -0.189 1 98.88 80 GLU B O 1
ATOM 1437 N N . MET B 1 81 ? -8.562 4.359 0.007 1 98.81 81 MET B N 1
ATOM 1438 C CA . MET B 1 81 ? -8.508 5.086 1.272 1 98.81 81 MET B CA 1
ATOM 1439 C C . MET B 1 81 ? -8.867 6.555 1.072 1 98.81 81 MET B C 1
ATOM 1441 O O . MET B 1 81 ? -9.609 7.133 1.871 1 98.81 81 MET B O 1
ATOM 1445 N N . ILE B 1 82 ? -8.359 7.086 0.027 1 98.88 82 ILE B N 1
ATOM 1446 C CA . ILE B 1 82 ? -8.625 8.484 -0.289 1 98.88 82 ILE B CA 1
ATOM 1447 C C . ILE B 1 82 ? -10.117 8.68 -0.549 1 98.88 82 ILE B C 1
ATOM 1449 O O . ILE B 1 82 ? -10.711 9.656 -0.076 1 98.88 82 ILE B O 1
ATOM 1453 N N . LYS B 1 83 ? -10.703 7.77 -1.282 1 98.69 83 LYS B N 1
ATOM 1454 C CA . LYS B 1 83 ? -12.133 7.828 -1.541 1 98.69 83 LYS B CA 1
ATOM 1455 C C . LYS B 1 83 ? -12.93 7.852 -0.238 1 98.69 83 LYS B C 1
ATOM 1457 O O . LYS B 1 83 ? -13.867 8.641 -0.088 1 98.69 83 LYS B O 1
ATOM 1462 N N . GLU B 1 84 ? -12.641 6.977 0.652 1 97.88 84 GLU B N 1
ATOM 1463 C CA . GLU B 1 84 ? -13.336 6.902 1.933 1 97.88 84 GLU B CA 1
ATOM 1464 C C . GLU B 1 84 ? -13.133 8.18 2.746 1 97.88 84 GLU B C 1
ATOM 1466 O O . GLU B 1 84 ? -14.062 8.664 3.396 1 97.88 84 GLU B O 1
ATOM 1471 N N . LEU B 1 85 ? -11.914 8.734 2.742 1 98.25 85 LEU B N 1
ATOM 1472 C CA . LEU B 1 85 ? -11.625 9.977 3.455 1 98.25 85 LEU B CA 1
ATOM 1473 C C . LEU B 1 85 ? -12.422 11.133 2.869 1 98.25 85 LEU B C 1
ATOM 1475 O O . LEU B 1 85 ? -12.945 11.969 3.609 1 98.25 85 LEU B O 1
ATOM 1479 N N . LYS B 1 86 ? -12.516 11.141 1.578 1 98.19 86 LYS B N 1
ATOM 1480 C CA . LYS B 1 86 ? -13.312 12.172 0.926 1 98.19 86 LYS B CA 1
ATOM 1481 C C . LYS B 1 86 ? -14.789 12.039 1.285 1 98.19 86 LYS B C 1
ATOM 1483 O O . LYS B 1 86 ? -15.484 13.039 1.444 1 98.19 86 LYS B O 1
ATOM 1488 N N . ARG B 1 87 ? -15.305 10.875 1.369 1 96.75 87 ARG B N 1
ATOM 1489 C CA . ARG B 1 87 ? -16.688 10.672 1.808 1 96.75 87 ARG B CA 1
ATOM 1490 C C . ARG B 1 87 ? -16.891 11.211 3.217 1 96.75 87 ARG B C 1
ATOM 1492 O O . ARG B 1 87 ? -17.906 11.844 3.496 1 96.75 87 ARG B O 1
ATOM 1499 N N . GLN B 1 88 ? -15.883 10.914 4.082 1 95.75 88 GLN B N 1
ATOM 1500 C CA . GLN B 1 88 ? -15.953 11.414 5.453 1 95.75 88 GLN B CA 1
ATOM 1501 C C . GLN B 1 88 ? -15.992 12.938 5.484 1 95.75 88 GLN B C 1
ATOM 1503 O O . GLN B 1 88 ? -16.719 13.531 6.277 1 95.75 88 GLN B O 1
ATOM 1508 N N . LEU B 1 89 ? -15.211 13.531 4.652 1 95.62 89 LEU B N 1
ATOM 1509 C CA . LEU B 1 89 ? -15.18 14.992 4.566 1 95.62 89 LEU B CA 1
ATOM 1510 C C . LEU B 1 89 ? -16.547 15.547 4.199 1 95.62 89 LEU B C 1
ATOM 1512 O O . LEU B 1 89 ? -17 16.547 4.773 1 95.62 89 LEU B O 1
ATOM 1516 N N . LYS B 1 90 ? -17.188 14.93 3.266 1 94.75 90 LYS B N 1
ATOM 1517 C CA . LYS B 1 90 ? -18.516 15.375 2.834 1 94.75 90 LYS B CA 1
ATOM 1518 C C . LYS B 1 90 ? -19.531 15.258 3.969 1 94.75 90 LYS B C 1
ATOM 1520 O O . LYS B 1 90 ? -20.359 16.141 4.152 1 94.75 90 LYS B O 1
ATOM 1525 N N . VAL B 1 91 ? -19.484 14.227 4.668 1 92.19 91 VAL B N 1
ATOM 1526 C CA . VAL B 1 91 ? -20.406 14.008 5.773 1 92.19 91 VAL B CA 1
ATOM 1527 C C . VAL B 1 91 ? -20.219 15.086 6.832 1 92.19 91 VAL B C 1
ATOM 1529 O O . VAL B 1 91 ? -21.188 15.617 7.375 1 92.19 91 VAL B O 1
ATOM 1532 N N . ILE B 1 92 ? -18.969 15.398 7.133 1 91.38 92 ILE B N 1
ATOM 1533 C CA . ILE B 1 92 ? -18.656 16.391 8.141 1 91.38 92 ILE B CA 1
ATOM 1534 C C . ILE B 1 92 ? -19.094 17.781 7.652 1 91.38 92 ILE B C 1
ATOM 1536 O O . ILE B 1 92 ? -19.625 18.578 8.422 1 91.38 92 ILE B O 1
ATOM 1540 N N . GLN B 1 93 ? -18.906 17.984 6.414 1 87 93 GLN B N 1
ATOM 1541 C CA . GLN B 1 93 ? -19.203 19.297 5.852 1 87 93 GLN B CA 1
ATOM 1542 C C . GLN B 1 93 ? -20.719 19.5 5.688 1 87 93 GLN B C 1
ATOM 1544 O O . GLN B 1 93 ? -21.234 20.594 5.926 1 87 93 GLN B O 1
ATOM 1549 N N . PHE B 1 94 ? -21.531 18.453 5.289 1 86.19 94 PHE B N 1
ATOM 1550 C CA . PHE B 1 94 ? -22.938 18.625 4.938 1 86.19 94 PHE B CA 1
ATOM 1551 C C . PHE B 1 94 ? -23.828 17.953 5.965 1 86.19 94 PHE B C 1
ATOM 1553 O O . PHE B 1 94 ? -25.047 18.156 5.965 1 86.19 94 PHE B O 1
ATOM 1560 N N . GLY B 1 95 ? -23.406 16.891 6.547 1 64.5 95 GLY B N 1
ATOM 1561 C CA . GLY B 1 95 ? -24.281 16.141 7.441 1 64.5 95 GLY B CA 1
ATOM 1562 C C . GLY B 1 95 ? -24.625 16.891 8.711 1 64.5 95 GLY B C 1
ATOM 1563 O O . GLY B 1 95 ? -25.438 16.438 9.508 1 64.5 95 GLY B O 1
ATOM 1564 N N . GLN B 1 96 ? -23.938 17.844 9.344 1 53.91 96 GLN B N 1
ATOM 1565 C CA . GLN B 1 96 ? -24.516 18.391 10.57 1 53.91 96 GLN B CA 1
ATOM 1566 C C . GLN B 1 96 ? -25.812 19.125 10.281 1 53.91 96 GLN B C 1
ATOM 1568 O O . GLN B 1 96 ? -26.531 19.516 11.211 1 53.91 96 GLN B O 1
ATOM 1573 N N . GLY B 1 97 ? -26.094 19.453 9.062 1 41.62 97 GLY B N 1
ATOM 1574 C CA . GLY B 1 97 ? -27.25 20.328 8.992 1 41.62 97 GLY B CA 1
ATOM 1575 C C . GLY B 1 97 ? -28.562 19.594 9.133 1 41.62 97 GLY B C 1
ATOM 1576 O O . GLY B 1 97 ? -29.625 20.203 9.18 1 41.62 97 GLY B O 1
ATOM 1577 N N . ASN B 1 98 ? -28.75 18.234 8.867 1 34.59 98 ASN B N 1
ATOM 1578 C CA . ASN B 1 98 ? -30.125 18.031 9.289 1 34.59 98 ASN B CA 1
ATOM 1579 C C . ASN B 1 98 ? -30.25 17.922 10.812 1 34.59 98 ASN B C 1
ATOM 1581 O O . ASN B 1 98 ? -29.359 17.375 11.461 1 34.59 98 ASN B O 1
#

Radius of gyration: 18.99 Å; Cα contacts (8 Å, |Δi|>4): 187; chains: 2; bounding box: 61×55×36 Å

Secondary structure (DSSP, 8-state):
--HHHHHHHHHHHHHHHHHHHHHHHHHSHHHHTHHHHHHHHHSHHHHHHHT-S---TTSTTHHHHHHHHHHHHHHHHHHHHHHHHHHHHHHHHHGGG-/--HHHHHHHHHHHHHHHHHHHHHHHHHSHHHHTHHHHHHHHHSHHHHHHHT-S---TTSTTHHHHHHHHHHHHHHHHHHHHHHHHHHHHHHHHHGGG-

pLDDT: mean 94.83, std 10.86, range [34.59, 98.94]

Solvent-accessible surface area (backbone atoms only — not comparable to full-atom values): 10488 Å² total; per-residue (Å²): 131,59,66,64,58,54,53,49,49,51,49,52,50,41,44,50,38,48,53,49,48,41,51,51,40,72,73,44,29,74,68,33,28,43,66,36,46,54,49,48,35,67,31,69,56,45,21,58,58,58,71,37,94,70,53,62,66,81,35,86,53,42,37,88,37,44,45,61,50,50,42,53,41,47,42,45,28,46,49,43,48,40,52,53,50,51,53,50,48,49,44,66,72,58,52,71,73,115,130,60,66,64,56,53,52,49,50,52,48,51,51,42,44,51,39,48,52,48,48,43,52,52,40,72,73,43,30,73,68,33,27,44,66,36,46,53,48,49,36,68,30,69,57,46,21,59,57,58,70,36,94,70,51,63,66,80,35,83,53,43,38,88,36,45,45,61,50,50,43,53,42,47,42,44,27,44,51,43,49,40,51,53,49,51,53,52,48,48,44,68,72,58,52,72,72,114